Protein AF-Q1QXS1-F1 (afdb_monomer_lite)

Structure (mmCIF, N/CA/C/O backbone):
data_AF-Q1QXS1-F1
#
_entry.id   AF-Q1QXS1-F1
#
loop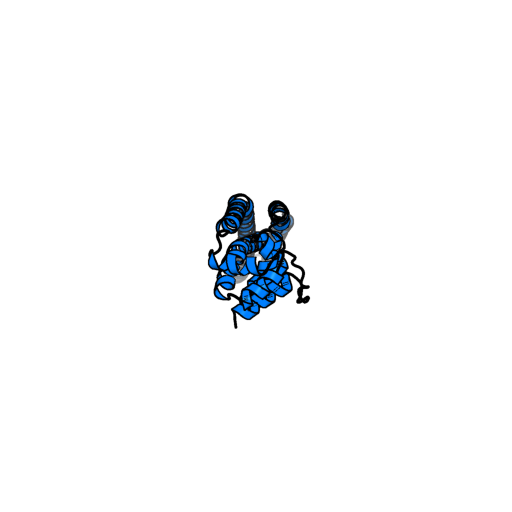_
_atom_site.group_PDB
_atom_site.id
_atom_site.type_symbol
_atom_site.label_atom_id
_atom_site.label_alt_id
_atom_site.label_comp_id
_atom_site.label_asym_id
_atom_site.label_entity_id
_atom_site.label_seq_id
_atom_site.pdbx_PDB_ins_code
_atom_site.Cartn_x
_atom_site.Cartn_y
_atom_site.Cartn_z
_atom_site.occupancy
_atom_site.B_iso_or_equiv
_atom_site.auth_seq_id
_atom_site.auth_comp_id
_atom_site.auth_asym_id
_atom_site.auth_atom_id
_atom_site.pdbx_PDB_model_num
ATOM 1 N N . MET A 1 1 ? -21.959 1.894 17.940 1.00 50.19 1 MET A N 1
ATOM 2 C CA . MET A 1 1 ? -22.577 1.165 19.076 1.00 50.19 1 MET A CA 1
ATOM 3 C C . MET A 1 1 ? -23.978 1.726 19.343 1.00 50.19 1 MET A C 1
ATOM 5 O O . MET A 1 1 ? -24.099 2.889 19.715 1.00 50.19 1 MET A O 1
ATOM 9 N N . LYS A 1 2 ? -25.051 0.971 19.060 1.00 46.50 2 LYS A N 1
ATOM 10 C CA . LYS A 1 2 ? -26.438 1.474 19.170 1.00 46.50 2 LYS A CA 1
ATOM 11 C C . LYS A 1 2 ? -26.722 1.892 20.620 1.00 46.50 2 LYS A C 1
ATOM 13 O O . LYS A 1 2 ? -26.475 1.105 21.529 1.00 46.50 2 LYS A O 1
ATOM 18 N N . ARG A 1 3 ? -27.268 3.099 20.840 1.00 59.78 3 ARG A N 1
ATOM 19 C CA . ARG A 1 3 ? -27.617 3.656 22.173 1.00 59.78 3 ARG A CA 1
ATOM 20 C C . ARG A 1 3 ? -28.364 2.668 23.088 1.00 59.78 3 ARG A C 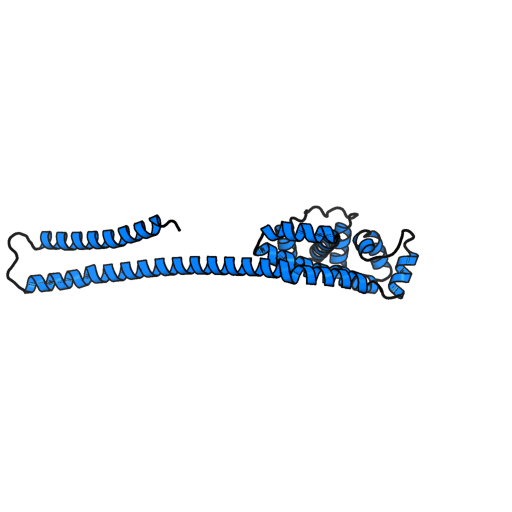1
ATOM 22 O O . ARG A 1 3 ? -28.226 2.750 24.304 1.00 59.78 3 ARG A O 1
ATOM 29 N N . GLY A 1 4 ? -29.101 1.715 22.513 1.00 67.69 4 GLY A N 1
ATOM 30 C CA . GLY A 1 4 ? -29.786 0.651 23.252 1.00 67.69 4 GLY A CA 1
ATOM 31 C C . GLY A 1 4 ? -28.859 -0.303 24.017 1.00 67.69 4 GLY A C 1
ATOM 32 O O . GLY A 1 4 ? -29.211 -0.720 25.112 1.00 67.69 4 GLY A O 1
ATOM 33 N N . HIS A 1 5 ? -27.656 -0.596 23.511 1.00 68.38 5 HIS A N 1
ATOM 34 C CA . HIS A 1 5 ? -26.767 -1.579 24.142 1.00 68.38 5 HIS A CA 1
ATOM 35 C C . HIS A 1 5 ? -26.149 -1.050 25.446 1.00 68.38 5 HIS A C 1
ATOM 37 O O . HIS A 1 5 ? -26.098 -1.767 26.438 1.00 68.38 5 HIS A O 1
ATOM 43 N N . LYS A 1 6 ? -25.783 0.242 25.488 1.00 67.50 6 LYS A N 1
ATOM 44 C CA . LYS A 1 6 ? -25.316 0.897 26.724 1.00 67.50 6 LYS A CA 1
ATOM 45 C C . LYS A 1 6 ? -26.402 0.898 27.803 1.00 67.50 6 LYS A C 1
ATOM 47 O O . LYS A 1 6 ? -26.120 0.540 28.939 1.00 67.50 6 LYS A O 1
ATOM 52 N N . ARG A 1 7 ? -27.650 1.235 27.447 1.00 73.69 7 ARG A N 1
ATOM 53 C CA . ARG A 1 7 ? -28.780 1.186 28.393 1.00 73.69 7 ARG A CA 1
ATOM 54 C C . ARG A 1 7 ? -29.017 -0.223 28.929 1.00 73.69 7 ARG A C 1
ATOM 56 O O . ARG A 1 7 ? -29.235 -0.374 30.121 1.00 73.69 7 ARG A O 1
ATOM 63 N N . TRP A 1 8 ? -28.925 -1.236 28.070 1.00 78.62 8 TRP A N 1
ATOM 64 C CA . TRP A 1 8 ? -29.138 -2.623 28.470 1.00 78.62 8 TRP A CA 1
ATOM 65 C C . TRP A 1 8 ? -28.081 -3.116 29.464 1.00 78.62 8 TRP A C 1
ATOM 67 O O . TRP A 1 8 ? -28.446 -3.664 30.498 1.00 78.62 8 TRP A O 1
ATOM 77 N N . VAL A 1 9 ? -26.796 -2.841 29.209 1.00 75.81 9 VAL A N 1
ATOM 78 C CA . VAL A 1 9 ? -25.708 -3.200 30.136 1.00 75.81 9 VAL A CA 1
ATOM 79 C C . VAL A 1 9 ? -25.879 -2.495 31.482 1.00 75.81 9 VAL A C 1
ATOM 81 O O . VAL A 1 9 ? -25.789 -3.150 32.513 1.00 75.81 9 VAL A O 1
ATOM 84 N N . TYR A 1 10 ? -26.203 -1.197 31.493 1.00 74.31 10 TYR A N 1
ATOM 85 C CA . TYR A 1 10 ? -26.469 -0.467 32.740 1.00 74.31 10 TYR A CA 1
ATOM 86 C C . TYR A 1 10 ? -27.681 -1.019 33.502 1.00 74.31 10 TYR A C 1
ATOM 88 O O . TYR A 1 10 ? -27.600 -1.200 34.715 1.00 74.31 10 TYR A O 1
ATOM 96 N N . SER A 1 11 ? -28.783 -1.330 32.814 1.00 76.81 11 SER A N 1
ATOM 97 C CA . SER A 1 11 ? -29.958 -1.948 33.440 1.00 76.81 11 SER A CA 1
ATOM 98 C C . SER A 1 11 ? -29.655 -3.333 34.007 1.00 76.81 11 SER A C 1
ATOM 100 O O . SER A 1 11 ? -30.155 -3.657 35.079 1.00 76.81 11 SER A O 1
ATOM 102 N N . LEU A 1 12 ? -28.818 -4.131 33.339 1.00 80.88 12 LEU A N 1
ATOM 103 C CA . LEU A 1 12 ? -28.376 -5.432 33.845 1.00 80.88 12 LEU A CA 1
ATOM 104 C C . LEU A 1 12 ? -27.479 -5.295 35.072 1.00 80.88 12 LEU A C 1
ATOM 106 O O . LEU A 1 12 ? -27.611 -6.071 36.011 1.00 80.88 12 LEU A O 1
ATOM 110 N N . LEU A 1 13 ? -26.584 -4.307 35.076 1.00 74.12 13 LEU A N 1
ATOM 111 C CA . LEU A 1 13 ? -25.633 -4.109 36.164 1.00 74.12 13 LEU A CA 1
ATOM 112 C C . LEU A 1 13 ? -26.347 -3.615 37.424 1.00 74.12 13 LEU A C 1
ATOM 114 O O . LEU A 1 13 ? -26.208 -4.236 38.474 1.00 74.12 13 LEU A O 1
ATOM 118 N N . VAL A 1 14 ? -27.176 -2.571 37.293 1.00 77.56 14 VAL A N 1
ATOM 119 C CA . VAL A 1 14 ? -27.982 -2.008 38.393 1.00 77.56 14 VAL A CA 1
ATOM 120 C C . VAL A 1 14 ? -29.060 -2.992 38.846 1.00 77.56 14 VAL A C 1
ATOM 122 O O . VAL A 1 14 ? -29.225 -3.226 40.041 1.00 77.56 14 VAL A O 1
ATOM 125 N N . GLY A 1 15 ? -29.775 -3.607 37.899 1.00 80.38 15 GLY A N 1
ATOM 126 C CA . GLY A 1 15 ? -30.801 -4.603 38.198 1.00 80.38 15 GLY A CA 1
ATOM 127 C C . GLY A 1 15 ? -30.211 -5.842 38.866 1.00 80.38 15 GLY A C 1
ATOM 128 O O . GLY A 1 15 ? -30.755 -6.321 39.857 1.00 80.38 15 GLY A O 1
ATOM 129 N N . GLY A 1 16 ? -29.059 -6.316 38.390 1.00 79.06 16 GLY A N 1
ATOM 130 C CA . GLY A 1 16 ? -28.330 -7.435 38.980 1.00 79.06 16 GLY A CA 1
ATOM 131 C C . GLY A 1 16 ? -27.882 -7.147 40.411 1.00 79.06 16 GLY A C 1
ATOM 132 O O . GLY A 1 16 ? -28.143 -7.959 41.295 1.00 79.06 16 GLY A O 1
ATOM 133 N N . THR A 1 17 ? -27.301 -5.970 40.675 1.00 75.62 17 THR A N 1
ATOM 134 C CA . THR A 1 17 ? -26.922 -5.592 42.050 1.00 75.62 17 THR A CA 1
ATOM 135 C C . THR A 1 17 ? -28.138 -5.464 42.959 1.00 75.62 17 THR A C 1
ATOM 137 O O . THR A 1 17 ? -28.118 -6.008 44.058 1.00 75.62 17 THR A O 1
ATOM 140 N N . MET A 1 18 ? -29.220 -4.819 42.507 1.00 78.50 18 MET A N 1
ATOM 141 C CA . MET A 1 18 ? -30.455 -4.734 43.297 1.00 78.50 18 MET A CA 1
ATOM 142 C C . MET A 1 18 ? -31.037 -6.113 43.610 1.00 78.50 18 MET A C 1
ATOM 144 O O . MET A 1 18 ? -31.459 -6.350 44.738 1.00 78.50 18 MET A O 1
ATOM 148 N N . THR A 1 19 ? -31.028 -7.030 42.640 1.00 81.69 19 THR A N 1
ATOM 149 C CA . THR A 1 19 ? -31.573 -8.382 42.817 1.00 81.69 19 THR A CA 1
ATOM 150 C C . THR A 1 19 ? -30.736 -9.185 43.810 1.00 81.69 19 THR A C 1
ATOM 152 O O . THR A 1 19 ? -31.292 -9.781 44.726 1.00 81.69 19 THR A O 1
ATOM 155 N N . VAL A 1 20 ? -29.405 -9.159 43.685 1.00 78.56 20 VAL A N 1
ATOM 156 C CA . VAL A 1 20 ? -28.500 -9.858 44.613 1.00 78.56 20 VAL A CA 1
ATOM 157 C C . VAL A 1 20 ? -28.631 -9.296 46.031 1.00 78.56 20 VAL A C 1
ATOM 159 O O . VAL A 1 20 ? -28.755 -10.070 46.977 1.00 78.56 20 VAL A O 1
ATOM 162 N N . SER A 1 21 ? -28.691 -7.970 46.185 1.00 73.25 21 SER A N 1
ATOM 163 C CA . SER A 1 21 ? -28.903 -7.332 47.489 1.00 73.25 21 SER A CA 1
ATOM 164 C C . SER A 1 21 ? -30.262 -7.692 48.094 1.00 73.25 21 SER A C 1
ATOM 166 O O . SER A 1 21 ? -30.335 -8.015 49.276 1.00 73.25 21 SER A O 1
ATOM 168 N N . ALA A 1 22 ? -31.336 -7.697 47.297 1.00 80.19 22 ALA A N 1
ATOM 169 C CA . ALA A 1 22 ? -32.669 -8.082 47.760 1.00 80.19 22 ALA A CA 1
ATOM 170 C C . ALA A 1 22 ? -32.731 -9.556 48.192 1.00 80.19 22 ALA A C 1
ATOM 172 O O . ALA A 1 22 ? -33.336 -9.864 49.216 1.00 80.19 22 ALA A O 1
ATOM 173 N N . VAL A 1 23 ? -32.071 -10.459 47.457 1.00 82.44 23 VAL A N 1
ATOM 174 C CA . VAL A 1 23 ? -31.978 -11.884 47.814 1.00 82.44 23 VAL A CA 1
ATOM 175 C C . VAL A 1 23 ? -31.162 -12.083 49.091 1.00 82.44 23 VAL A C 1
ATOM 177 O O . VAL A 1 23 ? -31.575 -12.861 49.943 1.00 82.44 23 VAL A O 1
ATOM 180 N N . ALA A 1 24 ? -30.052 -11.359 49.267 1.00 75.38 24 ALA A N 1
ATOM 181 C CA . ALA A 1 24 ? -29.249 -11.424 50.488 1.00 75.38 24 ALA A CA 1
ATOM 182 C C . ALA A 1 24 ? -30.039 -10.947 51.721 1.00 75.38 24 ALA A C 1
ATOM 184 O O . ALA A 1 24 ? -30.041 -11.620 52.750 1.00 75.38 24 ALA A O 1
ATOM 185 N N . ILE A 1 25 ? -30.770 -9.832 51.595 1.00 76.81 25 ILE A N 1
ATOM 186 C CA . ILE A 1 25 ? -31.665 -9.327 52.648 1.00 76.81 25 ILE A CA 1
ATOM 187 C C . ILE A 1 25 ? -32.785 -10.339 52.928 1.00 76.81 25 ILE A C 1
ATOM 189 O O . ILE A 1 25 ? -33.076 -10.631 54.085 1.00 76.81 25 ILE A O 1
ATOM 193 N N . GLY A 1 26 ? -33.390 -10.909 51.883 1.00 81.38 26 GLY A N 1
ATOM 194 C CA . GLY A 1 26 ? -34.459 -11.899 52.009 1.00 81.38 26 GLY A CA 1
ATOM 195 C C . GLY A 1 26 ? -34.011 -13.191 52.693 1.00 81.38 26 GLY A C 1
ATOM 196 O O . GLY A 1 26 ? -34.703 -13.673 53.584 1.00 81.38 26 GLY A O 1
ATOM 197 N N . LEU A 1 27 ? -32.842 -13.728 52.328 1.00 77.88 27 LEU A N 1
ATOM 198 C CA . LEU A 1 27 ? -32.253 -14.907 52.973 1.00 77.88 27 LEU A CA 1
ATOM 199 C C . LEU A 1 27 ? -31.932 -14.644 54.442 1.00 77.88 27 LEU A C 1
ATOM 201 O O . LEU A 1 27 ? -32.201 -15.498 55.281 1.00 77.88 27 LEU A O 1
ATOM 205 N N . TYR A 1 28 ? -31.420 -13.455 54.763 1.00 70.19 28 TYR A N 1
ATOM 206 C CA . TYR A 1 28 ? -31.171 -13.072 56.145 1.00 70.19 28 TYR A CA 1
ATOM 207 C C . TYR A 1 28 ? -32.467 -12.992 56.961 1.00 70.19 28 TYR A C 1
ATOM 209 O O . TYR A 1 28 ? -32.567 -13.602 58.021 1.00 70.19 28 TYR A O 1
ATOM 217 N N . LEU A 1 29 ? -33.488 -12.296 56.449 1.00 74.75 29 LEU A N 1
ATOM 218 C CA . LEU A 1 29 ? -34.796 -12.200 57.106 1.00 74.75 29 LEU A CA 1
ATOM 219 C C . LEU A 1 29 ? -35.478 -13.568 57.238 1.00 74.75 29 LEU A C 1
ATOM 221 O O . LEU A 1 29 ? -36.161 -13.812 58.222 1.00 74.75 29 LEU A O 1
ATOM 225 N N . TYR A 1 30 ? -35.281 -14.476 56.284 1.00 78.00 30 TYR A N 1
ATOM 226 C CA . TYR A 1 30 ? -35.799 -15.839 56.374 1.00 78.00 30 TYR A CA 1
ATOM 227 C C . TYR A 1 30 ? -35.066 -16.673 57.434 1.00 78.00 30 TYR A C 1
ATOM 229 O O . TYR A 1 30 ? -35.696 -17.424 58.173 1.00 78.00 30 TYR A O 1
ATOM 237 N N . GLN A 1 31 ? -33.740 -16.545 57.514 1.00 73.88 31 GLN A N 1
ATOM 238 C CA . GLN A 1 31 ? -32.916 -17.342 58.418 1.00 73.88 31 GLN A CA 1
ATOM 239 C C . GLN A 1 31 ? -32.939 -16.829 59.867 1.00 73.88 31 GLN A C 1
ATOM 241 O O . GLN A 1 31 ? -32.824 -17.635 60.786 1.00 73.88 31 GLN A O 1
ATOM 246 N N . PHE A 1 32 ? -33.113 -15.519 60.072 1.00 67.12 32 PHE A N 1
ATOM 247 C CA . PHE A 1 32 ? -33.036 -14.871 61.388 1.00 67.12 32 PHE A CA 1
ATOM 248 C C . PHE A 1 32 ? -34.307 -14.102 61.800 1.00 67.12 32 PHE A C 1
ATOM 250 O O . PHE A 1 32 ? -34.437 -13.740 62.961 1.00 67.12 32 PHE A O 1
ATOM 257 N N . GLY A 1 33 ? -35.256 -13.847 60.892 1.00 58.75 33 GLY A N 1
ATOM 258 C CA . GLY A 1 33 ? -36.437 -12.992 61.120 1.00 58.75 33 GLY A CA 1
ATOM 259 C C . GLY A 1 33 ? -37.745 -13.733 61.416 1.00 58.75 33 GLY A C 1
ATOM 260 O O . GLY A 1 33 ? -38.827 -13.231 61.105 1.00 58.75 33 GLY A O 1
ATOM 261 N N . GLY A 1 34 ? -37.672 -14.928 62.001 1.00 49.03 34 GLY A N 1
ATOM 262 C CA . GLY A 1 34 ? -38.838 -15.706 62.421 1.00 49.03 34 GLY A CA 1
ATOM 263 C C . GLY A 1 34 ? -39.535 -15.131 63.661 1.00 49.03 34 GLY A C 1
ATOM 264 O O . GLY A 1 34 ? -39.491 -15.760 64.709 1.00 49.03 34 GLY A O 1
ATOM 265 N N . GLY A 1 35 ? -40.207 -13.982 63.518 1.00 54.75 35 GLY A N 1
ATOM 266 C CA . GLY A 1 35 ? -41.131 -13.402 64.504 1.00 54.75 35 GLY A CA 1
ATOM 267 C C . GLY A 1 35 ? -40.509 -12.328 65.404 1.00 54.75 35 GLY A C 1
ATOM 268 O O . GLY A 1 35 ? -39.832 -12.655 66.363 1.00 54.75 35 GLY A O 1
ATOM 269 N N . GLU A 1 36 ? -40.830 -11.062 65.116 1.00 60.03 36 GLU A N 1
ATOM 270 C CA . GLU A 1 36 ? -40.415 -9.831 65.823 1.00 60.03 36 GLU A CA 1
ATOM 271 C C . GLU A 1 36 ? -38.974 -9.352 65.538 1.00 60.03 36 GLU A C 1
ATOM 273 O O . GLU A 1 36 ? -38.016 -10.116 65.516 1.00 60.03 36 GLU A O 1
ATOM 278 N N . LEU A 1 37 ? -38.831 -8.052 65.237 1.00 60.97 37 LEU A N 1
ATOM 279 C CA . LEU A 1 37 ? -37.530 -7.391 65.092 1.00 60.97 37 LEU A CA 1
ATOM 280 C C . LEU A 1 37 ? -36.838 -7.456 66.451 1.00 60.97 37 LEU A C 1
ATOM 282 O O . LEU A 1 37 ? -37.232 -6.733 67.367 1.00 60.97 37 LEU A O 1
ATOM 286 N N . ASP A 1 38 ? -35.853 -8.341 66.571 1.00 59.34 38 ASP A N 1
ATOM 287 C CA . ASP A 1 38 ? -35.169 -8.573 67.832 1.00 59.34 38 ASP A CA 1
ATOM 288 C C . ASP A 1 38 ? -34.561 -7.259 68.352 1.00 59.34 38 ASP A C 1
ATOM 290 O O . ASP A 1 38 ? -33.909 -6.505 67.616 1.00 59.34 38 ASP A O 1
ATOM 294 N N . SER A 1 39 ? -34.842 -6.950 69.618 1.00 68.06 39 SER A N 1
ATOM 295 C CA . SER A 1 39 ? -34.388 -5.717 70.278 1.00 68.06 39 SER A CA 1
ATOM 296 C C . SER A 1 39 ? -32.890 -5.735 70.592 1.00 68.06 39 SER A C 1
ATOM 298 O O . SER A 1 39 ? -32.322 -4.712 70.982 1.00 68.06 39 SER A O 1
ATOM 300 N N . ASP A 1 40 ? -32.253 -6.893 70.413 1.00 76.38 40 ASP A N 1
ATOM 301 C CA . ASP A 1 40 ? -30.847 -7.100 70.699 1.00 76.38 40 ASP A CA 1
ATOM 302 C C . ASP A 1 40 ? -29.950 -6.504 69.598 1.00 76.38 40 ASP A C 1
ATOM 304 O O . ASP A 1 40 ? -29.979 -6.889 68.424 1.00 76.38 40 ASP A O 1
ATOM 308 N N . SER A 1 41 ? -29.123 -5.530 69.980 1.00 75.56 41 SER A N 1
ATOM 309 C CA . SER A 1 41 ? -28.246 -4.801 69.056 1.00 75.56 41 SER A CA 1
ATOM 310 C C . SER A 1 41 ? -27.140 -5.681 68.463 1.00 75.56 41 SER A C 1
ATOM 312 O O . SER A 1 41 ? -26.617 -5.363 67.392 1.00 75.56 41 SER A O 1
ATOM 314 N N . SER A 1 42 ? -26.823 -6.809 69.109 1.00 77.94 42 SER A N 1
ATOM 315 C CA . SER A 1 42 ? -25.826 -7.776 68.636 1.00 77.94 42 SER A CA 1
ATOM 316 C C . SER A 1 42 ? -26.209 -8.403 67.291 1.00 77.94 42 SER A C 1
ATOM 318 O O . SER A 1 42 ? -25.363 -8.536 66.410 1.00 77.94 42 SER A O 1
ATOM 320 N N . VAL A 1 43 ? -27.491 -8.724 67.085 1.00 70.31 43 VAL A N 1
ATOM 321 C CA . VAL A 1 43 ? -27.983 -9.372 65.854 1.00 70.31 43 VAL A CA 1
ATOM 322 C C . VAL A 1 43 ? -27.860 -8.429 64.650 1.00 70.31 43 VAL A C 1
ATOM 324 O O . VAL A 1 43 ? -27.518 -8.837 63.539 1.00 70.31 43 VAL A O 1
ATOM 327 N N . TRP A 1 44 ? -28.050 -7.127 64.872 1.00 73.94 44 TRP A N 1
ATOM 328 C CA . TRP A 1 44 ? -27.856 -6.101 63.846 1.00 73.94 44 TRP A CA 1
ATOM 329 C C . TRP A 1 44 ? -26.382 -5.898 63.471 1.00 73.94 44 TRP A C 1
ATOM 331 O O . TRP A 1 44 ? -26.078 -5.600 62.312 1.00 73.94 44 TRP A O 1
ATOM 341 N N . ALA A 1 45 ? -25.459 -6.082 64.418 1.00 78.62 45 ALA A N 1
ATOM 342 C CA . ALA A 1 45 ? -24.023 -6.008 64.153 1.00 78.62 45 ALA A CA 1
ATOM 343 C C . ALA A 1 45 ? -23.538 -7.186 63.285 1.00 78.62 45 ALA A C 1
ATOM 345 O O . ALA A 1 45 ? -22.751 -6.986 62.350 1.00 78.62 45 ALA A O 1
ATOM 346 N N . ASP A 1 46 ? -24.064 -8.390 63.521 1.00 76.62 46 ASP A N 1
ATOM 347 C CA . ASP A 1 46 ? -23.754 -9.577 62.716 1.00 76.62 46 ASP A CA 1
ATOM 348 C C . ASP A 1 46 ? -24.311 -9.462 61.287 1.00 76.62 46 ASP A C 1
ATOM 350 O O . ASP A 1 46 ? -23.604 -9.772 60.322 1.00 76.62 46 ASP A O 1
ATOM 354 N N . LEU A 1 47 ? -25.516 -8.897 61.119 1.00 74.19 47 LEU A N 1
ATOM 355 C CA . LEU A 1 47 ? -26.059 -8.533 59.802 1.00 74.19 47 LEU A CA 1
ATOM 356 C C . LEU A 1 47 ? -25.145 -7.560 59.056 1.00 74.19 47 LEU A C 1
ATOM 358 O O . LEU A 1 47 ? -24.835 -7.767 57.881 1.00 74.19 47 LEU A O 1
ATOM 362 N N . GLY A 1 48 ? -24.726 -6.484 59.726 1.00 75.06 48 GLY A N 1
ATOM 363 C CA . GLY A 1 48 ? -23.843 -5.478 59.141 1.00 75.06 48 GLY A CA 1
ATOM 364 C C . GLY A 1 48 ? -22.519 -6.087 58.682 1.00 75.06 48 GLY A C 1
ATOM 365 O O . GLY A 1 48 ? -22.034 -5.771 57.594 1.00 75.06 48 GLY A O 1
ATOM 366 N N . THR A 1 49 ? -21.979 -7.024 59.461 1.00 79.88 49 THR A N 1
ATOM 367 C CA . THR A 1 49 ? -20.745 -7.751 59.138 1.00 79.88 49 THR A CA 1
ATOM 368 C C . THR A 1 49 ? -20.940 -8.692 57.947 1.00 79.88 49 THR A C 1
ATOM 370 O O . THR A 1 49 ? -20.116 -8.701 57.030 1.00 79.88 49 THR A O 1
ATOM 373 N N . TYR A 1 50 ? -22.057 -9.425 57.895 1.00 76.81 50 TYR A N 1
ATOM 374 C CA . TYR A 1 50 ? -22.392 -10.306 56.773 1.00 76.81 50 TYR A CA 1
ATOM 375 C C . TYR A 1 50 ? -22.616 -9.531 55.468 1.00 76.81 50 TYR A C 1
ATOM 377 O O . TYR A 1 50 ? -22.038 -9.883 54.436 1.00 76.81 50 TYR A O 1
ATOM 385 N N . LEU A 1 51 ? -23.407 -8.450 55.510 1.00 72.94 51 LEU A N 1
ATOM 386 C CA . LEU A 1 51 ? -23.646 -7.573 54.361 1.00 72.94 51 LEU A CA 1
ATOM 387 C C . LEU A 1 51 ? -22.345 -6.921 53.889 1.00 72.94 51 LEU A C 1
ATOM 389 O O . LEU A 1 51 ? -22.060 -6.930 52.696 1.00 72.94 51 LEU A O 1
ATOM 393 N N . SER A 1 52 ? -21.524 -6.413 54.808 1.00 77.75 52 SER A N 1
ATOM 394 C CA . SER A 1 52 ? -20.211 -5.847 54.481 1.00 77.75 52 SER A CA 1
ATOM 395 C C . SER A 1 52 ? -19.308 -6.874 53.786 1.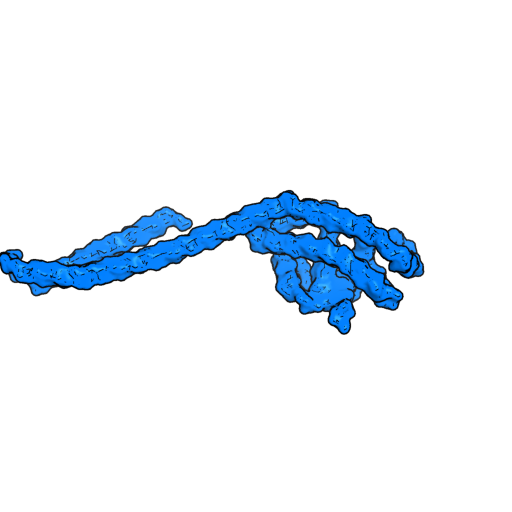00 77.75 52 SER A C 1
ATOM 397 O O . SER A 1 52 ? -18.728 -6.582 52.739 1.00 77.75 52 SER A O 1
ATOM 399 N N . GLY A 1 53 ? -19.256 -8.109 54.298 1.00 75.75 53 GLY A N 1
ATOM 400 C CA . GLY A 1 53 ? -18.434 -9.177 53.731 1.00 75.75 53 GLY A CA 1
ATOM 401 C C . GLY A 1 53 ? -18.904 -9.660 52.356 1.00 75.75 53 GLY A C 1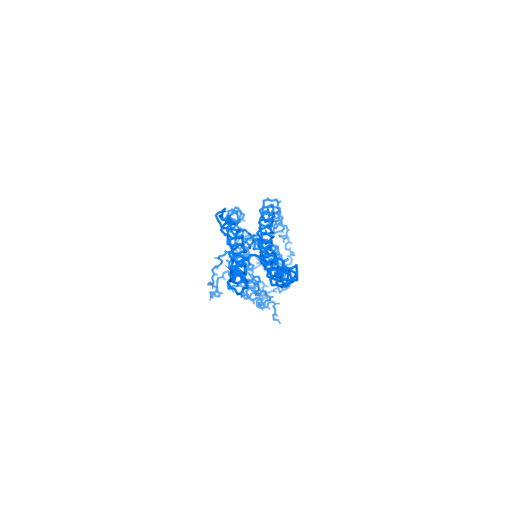
ATOM 402 O O . GLY A 1 53 ? -18.092 -9.824 51.449 1.00 75.75 53 GLY A O 1
ATOM 403 N N . THR A 1 54 ? -20.207 -9.869 52.163 1.00 75.62 54 THR A N 1
ATOM 404 C CA . THR A 1 54 ? -20.745 -10.443 50.914 1.00 75.62 54 THR A CA 1
ATOM 405 C C . THR A 1 54 ? -21.088 -9.387 49.869 1.00 75.62 54 THR A C 1
ATOM 407 O O . THR A 1 54 ? -20.641 -9.485 48.724 1.00 75.62 54 THR A O 1
ATOM 410 N N . VAL A 1 55 ? -21.833 -8.346 50.247 1.00 74.88 55 VAL A N 1
ATOM 411 C CA . VAL A 1 55 ? -22.221 -7.259 49.334 1.00 74.88 55 VAL A CA 1
ATOM 412 C C . VAL A 1 55 ? -21.008 -6.408 48.980 1.00 74.88 55 VAL A C 1
ATOM 414 O O . VAL A 1 55 ? -20.869 -6.023 47.822 1.00 74.88 55 VAL A O 1
ATOM 417 N N . GLY A 1 56 ? -20.090 -6.174 49.924 1.00 77.81 56 GLY A N 1
ATOM 418 C CA . GLY A 1 56 ? -18.846 -5.449 49.658 1.00 77.81 56 GLY A CA 1
ATOM 419 C C . GLY A 1 56 ? -17.977 -6.145 48.608 1.00 77.81 56 GLY A C 1
ATOM 420 O O . GLY A 1 56 ? -17.596 -5.527 47.613 1.00 77.81 56 GLY A O 1
ATOM 421 N N . VAL A 1 57 ? -17.727 -7.450 48.760 1.00 79.81 57 VAL A N 1
ATOM 422 C CA . VAL A 1 57 ? -16.932 -8.228 47.790 1.00 79.81 57 VAL A CA 1
ATOM 423 C C . VAL A 1 57 ? -17.639 -8.333 46.437 1.00 79.81 57 VAL A C 1
ATOM 4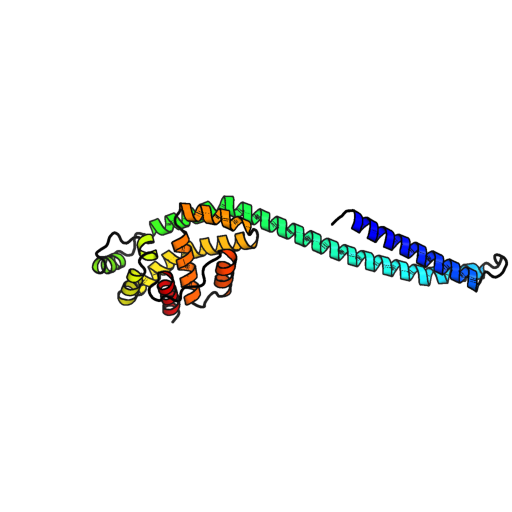25 O O . VAL A 1 57 ? -16.995 -8.182 45.393 1.00 79.81 57 VAL A O 1
ATOM 428 N N . ALA A 1 58 ? -18.960 -8.534 46.425 1.00 75.00 58 ALA A N 1
ATOM 429 C CA . ALA A 1 58 ? -19.736 -8.549 45.189 1.00 75.00 58 ALA A CA 1
ATOM 430 C C . ALA A 1 58 ? -19.661 -7.193 44.470 1.00 75.00 58 ALA A C 1
ATOM 432 O O . ALA A 1 58 ? -19.354 -7.152 43.279 1.00 75.00 58 ALA A O 1
ATOM 433 N N . ALA A 1 59 ? -19.859 -6.083 45.186 1.00 77.75 59 ALA A N 1
ATOM 434 C CA . ALA A 1 59 ? -19.767 -4.736 44.633 1.00 77.75 59 ALA A CA 1
ATOM 435 C C . ALA A 1 59 ? -18.376 -4.451 44.054 1.00 77.75 59 ALA A C 1
ATOM 437 O O . ALA A 1 59 ? -18.278 -3.969 42.926 1.00 77.75 59 ALA A O 1
ATOM 438 N N . VAL A 1 60 ? -17.298 -4.807 44.760 1.00 81.88 60 VAL A N 1
ATOM 439 C CA . VAL A 1 60 ? -15.921 -4.655 44.256 1.00 81.88 60 VAL A CA 1
ATOM 440 C C . VAL A 1 60 ? -15.708 -5.479 42.987 1.00 81.88 60 VAL A C 1
ATOM 442 O O . VAL A 1 60 ? -15.184 -4.963 42.000 1.00 81.88 60 VAL A O 1
ATOM 445 N N . THR A 1 61 ? -16.175 -6.727 42.966 1.00 79.06 61 THR A N 1
ATOM 446 C CA . THR A 1 61 ? -16.031 -7.621 41.808 1.00 79.06 61 THR A CA 1
ATOM 447 C C . THR A 1 61 ? -16.816 -7.104 40.599 1.00 79.06 61 THR A C 1
ATOM 449 O O . THR A 1 61 ? -16.292 -7.075 39.485 1.00 79.06 61 THR A O 1
ATOM 452 N N . PHE A 1 62 ? -18.044 -6.620 40.805 1.00 80.50 62 PHE A N 1
ATOM 453 C CA . PHE A 1 62 ? -18.839 -5.969 39.761 1.00 80.50 62 PHE A CA 1
ATOM 454 C C . PHE A 1 62 ? -18.172 -4.698 39.244 1.00 80.50 62 PHE A C 1
ATOM 456 O O . PHE A 1 62 ? -18.152 -4.466 38.037 1.00 80.50 62 PHE A O 1
ATOM 463 N N . THR A 1 63 ? -17.596 -3.896 40.139 1.00 81.62 63 THR A N 1
ATOM 464 C CA . THR A 1 63 ? -16.890 -2.665 39.770 1.00 81.62 63 THR A CA 1
ATOM 465 C C . THR A 1 63 ? -15.646 -2.984 38.940 1.00 81.62 63 THR A C 1
ATOM 467 O O . THR A 1 63 ? -15.415 -2.347 37.916 1.00 81.62 63 THR A O 1
ATOM 470 N N . LEU A 1 64 ? -14.892 -4.024 39.308 1.00 81.81 64 LEU A N 1
ATOM 471 C CA . LEU A 1 64 ? -13.745 -4.503 38.538 1.00 81.81 64 LEU A CA 1
ATOM 472 C C . LEU A 1 64 ? -14.170 -5.024 37.158 1.00 81.81 64 LEU A C 1
ATOM 474 O O . LEU A 1 64 ? -13.544 -4.695 36.153 1.00 81.81 64 LEU A O 1
ATOM 478 N N . PHE A 1 65 ? -15.263 -5.785 37.083 1.00 80.56 65 PHE A N 1
ATOM 479 C CA . PHE A 1 65 ? -15.787 -6.273 35.808 1.00 80.56 65 PHE A CA 1
ATOM 480 C C . PHE A 1 65 ? -16.251 -5.121 34.906 1.00 80.56 65 PHE A C 1
ATOM 482 O O . PHE A 1 65 ? -15.928 -5.086 33.718 1.00 80.56 65 PHE A O 1
ATOM 489 N N . ALA A 1 66 ? -16.949 -4.136 35.477 1.00 80.56 66 ALA A N 1
ATOM 490 C CA . ALA A 1 66 ? -17.350 -2.920 34.779 1.00 80.56 66 ALA A CA 1
ATOM 491 C C . ALA A 1 66 ? -16.134 -2.124 34.275 1.00 80.56 66 ALA A C 1
ATOM 493 O O . ALA A 1 66 ? -16.149 -1.635 33.143 1.00 80.56 66 ALA A O 1
ATOM 494 N N . LEU A 1 67 ? -15.064 -2.037 35.072 1.00 85.50 67 LEU A N 1
ATOM 495 C CA . LEU A 1 67 ? -13.808 -1.402 34.678 1.00 85.50 67 LEU A CA 1
ATOM 496 C C . LEU A 1 67 ? -13.163 -2.133 33.493 1.00 85.50 67 LEU A C 1
ATOM 498 O O . LEU A 1 67 ? -12.853 -1.494 32.492 1.00 85.50 67 LEU A O 1
ATOM 502 N N . ILE A 1 68 ? -13.032 -3.463 33.554 1.00 86.94 68 ILE A N 1
ATOM 503 C CA . ILE A 1 68 ? -12.473 -4.280 32.461 1.00 86.94 68 ILE A CA 1
ATOM 504 C C . ILE A 1 68 ? -13.280 -4.095 31.170 1.00 86.94 68 ILE A C 1
ATOM 506 O O . ILE A 1 68 ? -12.704 -3.926 30.094 1.00 86.94 68 ILE A O 1
ATOM 510 N N . LEU A 1 69 ? -14.613 -4.094 31.258 1.00 79.38 69 LEU A N 1
ATOM 511 C CA . LEU A 1 69 ? -15.474 -3.824 30.105 1.00 79.38 69 LEU A CA 1
ATOM 512 C C . LEU A 1 69 ? -15.262 -2.417 29.540 1.00 79.38 69 LEU A C 1
ATOM 514 O O . LEU A 1 69 ? -15.280 -2.236 28.323 1.00 79.38 69 LEU A O 1
ATOM 518 N N . THR A 1 70 ? -15.067 -1.430 30.413 1.00 83.25 70 THR A N 1
ATOM 519 C CA . THR A 1 70 ? -14.828 -0.042 30.009 1.00 83.25 70 THR A CA 1
ATOM 520 C C . THR A 1 70 ? -13.480 0.100 29.305 1.00 83.25 70 THR A C 1
ATOM 522 O O . THR A 1 70 ? -13.427 0.731 28.254 1.00 83.25 70 THR A O 1
ATOM 525 N N . LEU A 1 71 ? -12.426 -0.544 29.814 1.00 84.06 71 LEU A N 1
ATOM 526 C CA . LEU A 1 71 ? -11.102 -0.567 29.182 1.00 84.06 71 LEU A CA 1
ATOM 527 C C . LEU A 1 71 ? -11.166 -1.185 27.781 1.00 84.06 71 LEU A C 1
ATOM 529 O O . LEU A 1 71 ? -10.758 -0.550 26.816 1.00 84.06 71 LEU A O 1
ATOM 533 N N . LYS A 1 72 ? -11.823 -2.343 27.632 1.00 80.94 72 LYS A N 1
ATOM 534 C CA . LYS A 1 72 ? -12.028 -2.960 26.310 1.00 80.94 72 LYS A CA 1
ATOM 535 C C . LYS A 1 72 ? -12.783 -2.058 25.328 1.00 80.94 72 LYS A C 1
ATOM 537 O O . LYS A 1 72 ? -12.534 -2.105 24.128 1.00 80.94 72 LYS A O 1
ATOM 542 N N . GLN A 1 73 ? -13.737 -1.260 25.813 1.00 81.06 73 GLN A N 1
ATOM 543 C CA . GLN A 1 73 ? -14.435 -0.288 24.965 1.00 81.06 73 GLN A CA 1
ATOM 544 C C . GLN A 1 73 ? -13.541 0.888 24.573 1.00 81.06 73 GLN A C 1
ATOM 546 O O . GLN A 1 73 ? -13.681 1.386 23.460 1.00 81.06 73 GLN A O 1
ATOM 551 N N . GLN A 1 74 ? -12.662 1.343 25.467 1.00 81.31 74 GLN A N 1
ATOM 552 C CA . GLN A 1 74 ? -11.710 2.409 25.165 1.00 81.31 74 GLN A CA 1
ATOM 553 C C . GLN A 1 74 ? -10.708 1.965 24.103 1.00 81.31 74 GLN A C 1
ATOM 555 O O . GLN A 1 74 ? -10.527 2.702 23.140 1.00 81.31 74 GLN A O 1
ATOM 560 N N . ASP A 1 75 ? -10.169 0.748 24.203 1.00 88.25 75 ASP A N 1
ATOM 561 C CA . ASP A 1 75 ? -9.241 0.201 23.204 1.00 88.25 75 ASP A CA 1
ATOM 562 C C . ASP A 1 75 ? -9.867 0.186 21.803 1.00 88.25 75 ASP A C 1
ATOM 564 O O . ASP A 1 75 ? -9.278 0.688 20.850 1.00 88.25 75 ASP A O 1
ATOM 568 N N . ALA A 1 76 ? -11.116 -0.280 21.684 1.00 85.69 76 ALA A N 1
ATOM 569 C CA . ALA A 1 76 ? -11.831 -0.297 20.406 1.00 85.69 76 ALA A CA 1
ATOM 570 C C . ALA A 1 76 ? -12.118 1.112 19.846 1.00 85.69 76 ALA A C 1
ATOM 572 O O . ALA A 1 76 ? -12.218 1.296 18.634 1.00 85.69 76 ALA A O 1
ATOM 573 N N . ILE A 1 77 ? -12.296 2.114 20.715 1.00 89.62 77 ILE A N 1
ATOM 574 C CA . ILE A 1 77 ? -12.482 3.510 20.293 1.00 89.62 77 ILE A CA 1
ATOM 575 C C . ILE A 1 77 ? -11.155 4.103 19.817 1.00 89.62 77 ILE A C 1
ATOM 577 O O . ILE A 1 77 ? -11.146 4.791 18.800 1.00 89.62 77 ILE A O 1
ATOM 581 N N . ILE A 1 78 ? -10.061 3.828 20.527 1.00 90.75 78 ILE A N 1
ATOM 582 C CA . ILE A 1 78 ? -8.716 4.282 20.161 1.00 90.75 78 ILE A CA 1
ATOM 583 C C . ILE A 1 78 ? -8.318 3.680 18.814 1.00 90.75 78 ILE A C 1
ATOM 585 O O . ILE A 1 78 ? -7.907 4.414 17.925 1.00 90.75 78 ILE A O 1
ATOM 589 N N . GLU A 1 79 ? -8.537 2.379 18.620 1.00 91.44 79 GLU A N 1
ATOM 590 C CA . GLU A 1 79 ? -8.264 1.701 17.350 1.00 91.44 79 GLU A CA 1
ATOM 591 C C . GLU A 1 79 ? -9.061 2.318 16.189 1.00 91.44 79 GLU A C 1
ATOM 593 O O . GLU A 1 79 ? -8.506 2.591 15.125 1.00 91.44 79 GLU A O 1
ATOM 598 N N . ALA A 1 80 ? -10.347 2.622 16.400 1.00 88.88 80 ALA A N 1
ATOM 599 C CA . ALA A 1 80 ? -11.172 3.275 15.385 1.00 88.88 80 ALA A CA 1
ATOM 600 C C . ALA A 1 80 ? -10.699 4.706 15.059 1.00 88.88 80 ALA A C 1
ATOM 602 O O . ALA A 1 80 ? -10.723 5.106 13.895 1.00 88.88 80 ALA A O 1
ATOM 603 N N . GLN A 1 81 ? -10.264 5.471 16.065 1.00 89.75 81 GLN A N 1
ATOM 604 C CA . GLN A 1 81 ? -9.719 6.820 15.872 1.00 89.75 81 GLN A CA 1
ATOM 605 C C . GLN A 1 81 ? -8.367 6.799 15.155 1.00 89.75 81 GLN A C 1
ATOM 607 O O . GLN A 1 81 ? -8.123 7.631 14.279 1.00 89.75 81 GLN A O 1
ATOM 612 N N . ASP A 1 82 ? -7.502 5.846 15.497 1.00 93.50 82 ASP A N 1
ATOM 613 C CA . ASP A 1 82 ? -6.215 5.658 14.835 1.00 93.50 82 ASP A CA 1
ATOM 614 C C . ASP A 1 82 ? -6.401 5.287 13.364 1.00 93.50 82 ASP A C 1
ATOM 616 O O . ASP A 1 82 ? -5.699 5.826 12.505 1.00 93.50 82 ASP A O 1
ATOM 620 N N . GLU A 1 83 ? -7.368 4.422 13.056 1.00 90.88 83 GLU A N 1
ATOM 621 C CA . GLU A 1 83 ? -7.676 4.039 11.680 1.00 90.88 83 GLU A CA 1
ATOM 622 C C . GLU A 1 83 ? -8.237 5.216 10.871 1.00 90.88 83 GLU A C 1
ATOM 624 O O . GLU A 1 83 ? -7.784 5.478 9.756 1.00 90.88 83 GLU A O 1
ATOM 629 N N . GLU A 1 84 ? -9.149 6.003 11.447 1.00 91.75 84 GLU A N 1
ATOM 630 C CA . GLU A 1 84 ? -9.670 7.216 10.806 1.00 91.75 84 GLU A CA 1
ATOM 631 C C . GLU A 1 84 ? -8.563 8.259 10.569 1.00 91.75 84 GLU A C 1
ATOM 633 O O . GLU A 1 84 ? -8.478 8.852 9.492 1.00 91.75 84 GLU A O 1
ATOM 638 N N . SER A 1 85 ? -7.650 8.423 11.530 1.00 94.69 85 SER A N 1
ATOM 639 C CA . SER A 1 85 ? -6.479 9.299 11.415 1.00 94.69 85 SER A CA 1
ATOM 640 C C . SER A 1 85 ? -5.489 8.829 10.341 1.00 94.69 85 SER A C 1
ATOM 642 O O . SER A 1 85 ? -4.960 9.633 9.567 1.00 94.69 85 SER A O 1
ATOM 644 N N . ARG A 1 86 ? -5.221 7.519 10.250 1.00 94.25 86 ARG A N 1
ATOM 645 C CA . ARG A 1 86 ? -4.389 6.932 9.181 1.00 94.25 86 ARG A CA 1
ATOM 646 C C . ARG A 1 86 ? -5.027 7.136 7.815 1.00 94.25 86 ARG A C 1
ATOM 648 O O . ARG A 1 86 ? -4.346 7.596 6.901 1.00 94.25 86 ARG A O 1
ATOM 655 N N . ARG A 1 87 ? -6.328 6.875 7.696 1.00 95.81 87 ARG A N 1
ATOM 656 C CA . ARG A 1 87 ? -7.091 7.078 6.463 1.00 95.81 87 ARG A CA 1
ATOM 657 C C . ARG A 1 87 ? -7.078 8.544 6.032 1.00 95.81 87 ARG A C 1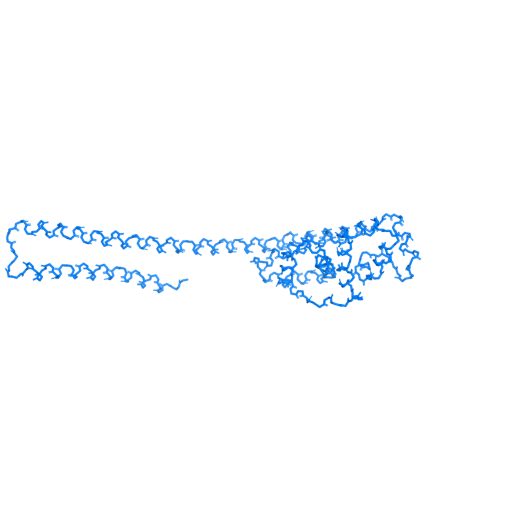
ATOM 659 O O . ARG A 1 87 ? -6.766 8.830 4.881 1.00 95.81 87 ARG A O 1
ATOM 666 N N . GLY A 1 88 ? -7.320 9.478 6.955 1.00 95.50 88 GLY A N 1
ATOM 667 C CA . GLY A 1 88 ? -7.249 10.919 6.690 1.00 95.50 88 GLY A CA 1
ATOM 668 C C . GLY A 1 88 ? -5.879 11.361 6.166 1.00 95.50 88 GLY A C 1
ATOM 669 O O . GLY A 1 88 ? -5.800 12.055 5.153 1.00 95.50 88 GLY A O 1
ATOM 670 N N . ARG A 1 89 ? -4.791 10.883 6.786 1.00 96.25 89 ARG A N 1
ATOM 671 C CA . ARG A 1 89 ? -3.423 11.130 6.298 1.00 96.25 89 ARG A CA 1
ATOM 672 C C . ARG A 1 89 ? -3.171 10.519 4.922 1.00 96.25 89 ARG A C 1
ATOM 674 O O . ARG A 1 89 ? -2.507 11.147 4.106 1.00 96.25 89 ARG A O 1
ATOM 681 N N . ALA A 1 90 ? -3.708 9.332 4.643 1.00 97.12 90 ALA A N 1
ATOM 682 C CA . ALA A 1 90 ? -3.560 8.699 3.335 1.00 97.12 90 ALA A CA 1
ATOM 683 C C . ALA A 1 90 ? -4.190 9.541 2.217 1.00 97.12 90 ALA A C 1
ATOM 685 O O . ALA A 1 90 ? -3.563 9.752 1.179 1.00 97.12 90 ALA A O 1
ATOM 686 N N . TYR A 1 91 ? -5.380 10.099 2.456 1.00 97.56 91 TYR A N 1
ATOM 687 C CA . TYR A 1 91 ? -6.012 11.048 1.537 1.00 97.56 91 TYR A CA 1
ATOM 688 C C . TYR A 1 91 ? -5.196 12.322 1.347 1.00 97.56 91 TYR A C 1
ATOM 690 O O . TYR A 1 91 ? -4.993 12.765 0.216 1.00 97.56 91 TYR A O 1
ATOM 698 N N . GLU A 1 92 ? -4.720 12.913 2.441 1.00 97.31 92 GLU A N 1
ATOM 699 C CA . GLU A 1 92 ? -3.912 14.128 2.382 1.00 97.31 92 GLU A CA 1
ATOM 700 C C . GLU A 1 92 ? -2.636 13.906 1.562 1.00 97.31 92 GLU A C 1
ATOM 702 O O . GLU A 1 92 ? -2.331 14.676 0.648 1.00 97.31 92 GLU A O 1
ATOM 707 N N . ASN A 1 93 ? -1.940 12.801 1.824 1.00 97.00 93 ASN A N 1
ATOM 708 C CA . ASN A 1 93 ? -0.755 12.386 1.087 1.00 97.00 93 ASN A CA 1
ATOM 709 C C . ASN A 1 93 ? -1.070 12.149 -0.396 1.00 97.00 93 ASN A C 1
ATOM 711 O O . ASN A 1 93 ? -0.338 12.623 -1.267 1.00 97.00 93 ASN A O 1
ATOM 715 N N . ALA A 1 94 ? -2.161 11.443 -0.701 1.00 96.69 94 ALA A N 1
ATOM 716 C CA . ALA A 1 94 ? -2.572 11.177 -2.074 1.00 96.69 94 ALA A CA 1
ATOM 717 C C . ALA A 1 94 ? -2.858 12.472 -2.844 1.00 96.69 94 ALA A C 1
ATOM 719 O O . ALA A 1 94 ? -2.417 12.612 -3.974 1.00 96.69 94 ALA A O 1
ATOM 720 N N . ILE A 1 95 ? -3.511 13.457 -2.230 1.00 95.94 95 ILE A N 1
ATOM 721 C CA . ILE A 1 95 ? -3.861 14.707 -2.915 1.00 95.94 95 ILE A CA 1
ATOM 722 C C . ILE A 1 95 ? -2.655 15.654 -3.018 1.00 95.94 95 ILE A C 1
ATOM 724 O O . ILE A 1 95 ? -2.433 16.277 -4.055 1.00 95.94 95 ILE A O 1
ATOM 728 N N . GLN A 1 96 ? -1.867 15.794 -1.949 1.00 96.12 96 GLN A N 1
ATOM 729 C CA . GLN A 1 96 ? -0.830 16.830 -1.868 1.00 96.12 96 GLN A CA 1
ATOM 730 C C . GLN A 1 96 ? 0.560 16.366 -2.315 1.00 96.12 96 GLN A C 1
ATOM 732 O O . GLN A 1 96 ? 1.369 17.188 -2.768 1.00 96.12 96 GLN A O 1
ATOM 737 N N . ILE A 1 97 ? 0.874 15.083 -2.124 1.00 96.00 97 ILE A N 1
ATOM 738 C CA . ILE A 1 97 ? 2.224 14.535 -2.295 1.00 96.00 97 ILE A CA 1
ATOM 739 C C . ILE A 1 97 ? 2.306 13.709 -3.575 1.00 96.00 97 ILE A C 1
ATOM 741 O O . ILE A 1 97 ? 3.253 13.894 -4.342 1.00 96.00 97 ILE A O 1
ATOM 745 N N . PHE A 1 98 ? 1.319 12.853 -3.850 1.00 95.69 98 PHE A N 1
ATOM 746 C CA . PHE A 1 98 ? 1.376 11.957 -5.007 1.00 95.69 98 PHE A CA 1
ATOM 747 C C . PHE A 1 98 ? 1.588 12.684 -6.343 1.00 95.69 98 PHE A C 1
ATOM 749 O O . PHE A 1 98 ? 2.512 12.292 -7.055 1.00 95.69 98 PHE A O 1
ATOM 756 N N . PRO A 1 99 ? 0.888 13.792 -6.674 1.00 93.50 99 PRO A N 1
ATOM 757 C CA . PRO A 1 99 ? 1.123 14.484 -7.944 1.00 93.50 99 PRO A CA 1
ATOM 758 C C . PRO A 1 99 ? 2.553 15.033 -8.065 1.00 93.50 99 PRO A C 1
ATOM 760 O O . PRO A 1 99 ? 3.127 15.090 -9.153 1.00 93.50 99 PRO A O 1
ATOM 763 N N . LYS A 1 100 ? 3.174 15.416 -6.942 1.00 94.31 100 LYS A N 1
ATOM 764 C CA . LYS A 1 100 ? 4.565 15.894 -6.906 1.00 94.31 100 LYS A CA 1
ATOM 765 C C . LYS A 1 100 ? 5.543 14.745 -7.123 1.00 94.31 100 LYS A C 1
ATOM 767 O O . LYS A 1 100 ? 6.484 14.896 -7.896 1.00 94.31 100 LYS A O 1
ATOM 772 N N . ILE A 1 101 ? 5.305 13.605 -6.474 1.00 92.75 101 ILE A N 1
ATOM 773 C CA . ILE A 1 101 ? 6.103 12.389 -6.666 1.00 92.75 101 ILE A CA 1
ATOM 774 C C . ILE A 1 101 ? 5.996 11.921 -8.117 1.00 92.75 101 ILE A C 1
ATOM 776 O O . ILE A 1 101 ? 7.023 11.721 -8.759 1.00 92.75 101 ILE A O 1
ATOM 780 N N . LEU A 1 102 ? 4.777 11.805 -8.648 1.00 91.50 102 LEU A N 1
ATOM 781 C CA . LEU A 1 102 ? 4.522 11.337 -10.007 1.00 91.50 102 LEU A CA 1
ATOM 782 C C . LEU A 1 102 ? 5.143 12.275 -11.047 1.00 91.50 102 LEU A C 1
ATOM 784 O O . LEU A 1 102 ? 5.874 11.825 -11.925 1.00 91.50 102 LEU A O 1
ATOM 788 N N . SER A 1 103 ? 4.942 13.589 -10.910 1.00 90.06 103 SER A N 1
ATOM 789 C CA . SER A 1 103 ? 5.541 14.563 -11.828 1.00 90.06 103 SER A CA 1
ATOM 790 C C . SER A 1 103 ? 7.067 14.636 -11.719 1.00 90.06 103 SER A C 1
ATOM 792 O O . SER A 1 103 ? 7.726 14.838 -12.738 1.00 90.06 103 SER A O 1
ATOM 794 N N . SER A 1 104 ? 7.651 14.459 -10.528 1.00 90.19 104 SER A N 1
ATOM 795 C CA . SER A 1 104 ? 9.108 14.349 -10.370 1.00 90.19 104 SER A CA 1
ATOM 796 C C . SER A 1 104 ? 9.631 13.080 -11.025 1.00 90.19 104 SER A C 1
ATOM 798 O O . SER A 1 104 ? 10.569 13.160 -11.803 1.00 90.19 104 SER A O 1
ATOM 800 N N . ALA A 1 105 ? 9.001 11.932 -10.771 1.00 86.94 105 ALA A N 1
ATOM 801 C CA . ALA A 1 105 ? 9.403 10.659 -11.352 1.00 86.94 105 ALA A CA 1
ATOM 802 C C . ALA A 1 105 ? 9.304 10.689 -12.883 1.00 86.94 105 ALA A C 1
ATOM 804 O O . ALA A 1 105 ? 10.232 10.269 -13.566 1.00 86.94 105 ALA A O 1
ATOM 805 N N . HIS A 1 106 ? 8.236 11.279 -13.426 1.00 84.25 106 HIS A N 1
ATOM 806 C CA . HIS A 1 106 ? 8.083 11.486 -14.862 1.00 84.25 106 HIS A CA 1
ATOM 807 C C . HIS A 1 106 ? 9.174 12.407 -15.431 1.00 84.25 106 HIS A C 1
ATOM 809 O O . HIS A 1 106 ? 9.793 12.082 -16.441 1.00 84.25 106 HIS A O 1
ATOM 815 N N . LYS A 1 107 ? 9.469 13.533 -14.765 1.00 85.12 107 LYS A N 1
ATOM 816 C CA . LYS A 1 107 ? 10.560 14.438 -15.169 1.00 85.12 107 LYS A CA 1
ATOM 817 C C . LYS A 1 107 ? 11.929 13.781 -15.069 1.00 85.12 107 LYS A C 1
ATOM 819 O O . LYS A 1 107 ? 12.772 14.047 -15.913 1.00 85.12 107 LYS A O 1
ATOM 824 N N . ASP A 1 108 ? 12.172 12.965 -14.054 1.00 81.56 108 ASP A N 1
ATOM 825 C CA . ASP A 1 108 ? 13.451 12.288 -13.856 1.00 81.56 108 ASP A CA 1
ATOM 826 C C . ASP A 1 108 ? 13.645 11.198 -14.904 1.00 81.56 108 ASP A C 1
ATOM 828 O O . ASP A 1 108 ? 14.716 11.148 -15.510 1.00 81.56 108 ASP A O 1
ATOM 832 N N . LEU A 1 109 ? 12.592 10.433 -15.208 1.00 77.12 109 LEU A N 1
ATOM 833 C CA . LEU A 1 109 ? 12.553 9.509 -16.340 1.00 77.12 109 LEU A CA 1
ATOM 834 C C . LEU A 1 109 ? 12.828 10.250 -17.660 1.00 77.12 109 LEU A C 1
ATOM 836 O O . LEU A 1 109 ? 13.554 9.744 -18.509 1.00 77.12 109 LEU A O 1
ATOM 840 N N . GLN A 1 110 ? 12.321 11.482 -17.803 1.00 75.81 110 GLN A N 1
ATOM 841 C CA . GLN A 1 110 ? 12.603 12.367 -18.938 1.00 75.81 110 GLN A CA 1
ATOM 842 C C . GLN A 1 110 ? 13.970 13.084 -18.891 1.00 75.81 110 GLN A C 1
ATOM 844 O O . GLN A 1 110 ? 14.431 13.593 -19.905 1.00 75.81 110 GLN A O 1
ATOM 849 N N . ARG A 1 111 ? 14.656 13.176 -17.753 1.00 72.88 111 ARG A N 1
ATOM 850 C CA . ARG A 1 111 ? 15.957 13.871 -17.648 1.00 72.88 111 ARG A CA 1
ATOM 851 C C . ARG A 1 111 ? 17.126 12.921 -17.766 1.00 72.88 111 ARG A C 1
ATOM 853 O O . ARG A 1 111 ? 18.106 13.241 -18.427 1.00 72.88 111 ARG A O 1
ATOM 860 N N . HIS A 1 112 ? 16.994 11.735 -17.185 1.00 64.88 112 HIS A N 1
ATOM 861 C CA . HIS A 1 112 ? 17.987 10.672 -17.296 1.00 64.88 112 HIS A CA 1
ATOM 862 C C . HIS A 1 112 ? 17.991 10.033 -18.705 1.00 64.88 112 HIS A C 1
ATOM 864 O O . HIS A 1 112 ? 18.744 9.104 -18.969 1.00 64.88 112 HIS A O 1
ATOM 870 N N . LEU A 1 113 ? 17.219 10.619 -19.636 1.00 52.44 113 LEU A N 1
ATOM 871 C CA . LEU A 1 113 ? 17.241 10.420 -21.089 1.00 52.44 113 LEU A CA 1
ATOM 872 C C . LEU A 1 113 ? 18.576 10.707 -21.765 1.00 52.44 113 LEU A C 1
ATOM 874 O O . LEU A 1 113 ? 18.794 10.234 -22.879 1.00 52.44 113 LEU A O 1
ATOM 878 N N . SER A 1 114 ? 19.472 11.469 -21.138 1.00 52.94 114 SER A N 1
ATOM 879 C CA . SER A 1 114 ? 20.866 11.501 -21.570 1.00 52.94 114 SER A CA 1
ATOM 880 C C . SER A 1 114 ? 21.562 10.264 -21.011 1.00 52.94 114 SER A C 1
ATOM 882 O O . SER A 1 114 ? 22.347 10.355 -20.066 1.00 52.94 114 SER A O 1
ATOM 884 N N . PHE A 1 115 ? 21.231 9.094 -21.562 1.00 59.22 115 PHE A N 1
ATOM 885 C CA . PHE A 1 115 ? 22.049 7.896 -21.400 1.00 59.22 115 PHE A CA 1
ATOM 886 C C . PHE A 1 115 ? 23.522 8.272 -21.604 1.00 59.22 115 PHE A C 1
ATOM 888 O O . PHE A 1 115 ? 23.835 9.188 -22.375 1.00 59.22 115 PHE A O 1
ATOM 895 N N . ASP A 1 116 ? 24.426 7.536 -20.958 1.00 61.66 116 ASP A N 1
ATOM 896 C CA . ASP A 1 116 ? 25.839 7.594 -21.320 1.00 61.66 116 ASP A CA 1
ATOM 897 C C . ASP A 1 116 ? 25.943 7.515 -22.860 1.00 61.66 116 ASP A C 1
ATOM 899 O O . ASP A 1 116 ? 25.370 6.594 -23.454 1.00 61.66 116 ASP A O 1
ATOM 903 N N . PRO A 1 117 ? 26.587 8.475 -23.547 1.00 62.62 117 PRO A N 1
ATOM 904 C CA . PRO A 1 117 ? 26.699 8.454 -25.002 1.00 62.62 117 PRO A CA 1
ATOM 905 C C . PRO A 1 117 ? 27.205 7.109 -25.548 1.00 62.62 117 PRO A C 1
ATOM 907 O O . PRO A 1 117 ? 26.831 6.722 -26.656 1.00 62.62 117 PRO A O 1
ATOM 910 N N . GLY A 1 118 ? 28.002 6.372 -24.759 1.00 64.88 118 GLY A N 1
ATOM 911 C CA . GLY A 1 118 ? 28.419 5.004 -25.075 1.00 64.88 118 GLY A CA 1
ATOM 912 C C . GLY A 1 118 ? 27.254 4.010 -25.137 1.00 64.88 118 GLY A C 1
ATOM 913 O O . GLY A 1 118 ? 27.126 3.281 -26.115 1.00 64.88 118 GLY A O 1
ATOM 914 N N . CYS A 1 119 ? 26.350 4.051 -24.155 1.00 66.19 119 CYS A N 1
ATOM 915 C CA . CYS A 1 119 ? 25.139 3.230 -24.103 1.00 66.19 119 CYS A CA 1
ATOM 916 C C . CYS A 1 119 ? 24.226 3.431 -25.317 1.00 66.19 119 CYS A C 1
ATOM 918 O O . CYS A 1 119 ? 23.759 2.465 -25.914 1.00 66.19 119 CYS A O 1
ATOM 920 N N . VAL A 1 120 ? 23.957 4.690 -25.686 1.00 63.03 120 VAL A N 1
ATOM 921 C CA . VAL A 1 120 ? 23.045 5.007 -26.804 1.00 63.03 120 VAL A CA 1
ATOM 922 C C . VAL A 1 120 ? 23.598 4.493 -28.117 1.00 63.03 120 VAL A C 1
ATOM 924 O O . VAL A 1 120 ? 22.840 3.985 -28.937 1.00 63.03 120 VAL A O 1
ATOM 927 N N . ARG A 1 121 ? 24.912 4.631 -28.325 1.00 65.31 121 ARG A N 1
ATOM 928 C CA . ARG A 1 121 ? 25.563 4.229 -29.571 1.00 65.31 121 ARG A CA 1
ATOM 929 C C . ARG A 1 121 ? 25.426 2.730 -29.814 1.00 65.31 121 ARG A C 1
ATOM 931 O O . ARG A 1 121 ? 25.143 2.333 -30.940 1.00 65.31 121 ARG A O 1
ATOM 938 N N . ASP A 1 122 ? 25.590 1.930 -28.766 1.00 64.69 122 ASP A N 1
ATOM 939 C CA . ASP A 1 122 ? 25.494 0.476 -28.865 1.00 64.69 122 ASP A CA 1
ATOM 940 C C . ASP A 1 122 ? 24.047 0.043 -29.144 1.00 64.69 122 ASP A C 1
ATOM 942 O O . ASP A 1 122 ? 23.825 -0.779 -30.025 1.00 64.69 122 ASP A O 1
ATOM 946 N N . ILE A 1 123 ? 23.049 0.663 -28.499 1.00 62.47 123 ILE A N 1
ATOM 947 C CA . ILE A 1 123 ? 21.622 0.377 -28.753 1.00 62.47 123 ILE A CA 1
ATOM 948 C C . ILE A 1 123 ? 21.194 0.837 -30.155 1.00 62.47 123 ILE A C 1
ATOM 950 O O . ILE A 1 123 ? 20.506 0.105 -30.860 1.00 62.47 123 ILE A O 1
ATOM 954 N N . ALA A 1 124 ? 21.599 2.037 -30.581 1.00 63.16 124 ALA A N 1
ATOM 955 C CA . ALA A 1 124 ? 21.229 2.603 -31.881 1.00 63.16 124 ALA A CA 1
ATOM 956 C C . ALA A 1 124 ? 21.838 1.826 -33.059 1.00 63.16 124 ALA A C 1
ATOM 958 O O . ALA A 1 124 ? 21.302 1.857 -34.162 1.00 63.16 124 ALA A O 1
ATOM 959 N N . ALA A 1 125 ? 22.945 1.115 -32.834 1.00 61.84 125 ALA A N 1
ATOM 960 C CA . ALA A 1 125 ? 23.517 0.202 -33.819 1.00 61.84 125 ALA A CA 1
ATOM 961 C C . ALA A 1 125 ? 22.709 -1.102 -33.971 1.00 61.84 125 ALA A C 1
ATOM 963 O O . ALA A 1 125 ? 22.876 -1.806 -34.965 1.00 61.84 125 ALA A O 1
ATOM 964 N N . LEU A 1 126 ? 21.860 -1.430 -32.993 1.00 60.94 126 LEU A N 1
ATOM 965 C CA . LEU A 1 126 ? 21.118 -2.689 -32.911 1.00 60.94 126 LEU A CA 1
ATOM 966 C C . LEU A 1 126 ? 19.642 -2.553 -33.302 1.00 60.94 126 LEU A C 1
ATOM 968 O O . LEU A 1 126 ? 18.990 -3.570 -33.529 1.00 60.94 126 LEU A O 1
ATOM 972 N N . ASP A 1 127 ? 19.113 -1.330 -33.365 1.00 59.09 127 ASP A N 1
ATOM 973 C CA . ASP A 1 127 ? 17.691 -1.076 -33.586 1.00 59.09 127 ASP A CA 1
ATOM 974 C C . ASP A 1 127 ? 17.455 -0.027 -34.683 1.00 59.09 127 ASP A C 1
ATOM 976 O O . ASP A 1 127 ? 18.005 1.074 -34.645 1.00 59.09 127 ASP A O 1
ATOM 980 N N . HIS A 1 128 ? 16.631 -0.382 -35.672 1.00 57.34 128 HIS A N 1
ATOM 981 C CA . HIS A 1 128 ? 16.257 0.479 -36.796 1.00 57.34 128 HIS A CA 1
ATOM 982 C C . HIS A 1 128 ? 14.873 1.132 -36.626 1.00 57.34 128 HIS A C 1
ATOM 984 O O . HIS A 1 128 ? 14.536 2.027 -37.403 1.00 57.34 128 HIS A O 1
ATOM 990 N N . ASP A 1 129 ? 14.095 0.750 -35.606 1.00 60.69 129 ASP A N 1
ATOM 991 C CA . ASP A 1 129 ? 12.710 1.195 -35.430 1.00 60.69 129 ASP A CA 1
ATOM 992 C C . ASP A 1 129 ? 12.578 2.267 -34.332 1.00 60.69 129 ASP A C 1
ATOM 994 O O . ASP A 1 129 ? 12.211 2.026 -33.179 1.00 60.69 129 ASP A O 1
ATOM 998 N N . GLY A 1 130 ? 12.834 3.515 -34.725 1.00 64.50 130 GLY A N 1
ATOM 999 C CA . GLY A 1 130 ? 12.443 4.708 -33.970 1.00 64.50 130 GLY A CA 1
ATOM 1000 C C . GLY A 1 130 ? 13.382 5.131 -32.827 1.00 64.50 130 GLY A C 1
ATOM 1001 O O . GLY A 1 130 ? 14.416 4.515 -32.574 1.00 64.50 130 GLY A O 1
ATOM 1002 N N . PRO A 1 131 ? 13.058 6.244 -32.143 1.00 65.19 131 PRO A N 1
ATOM 1003 C CA . PRO A 1 131 ? 13.911 6.805 -31.102 1.00 65.19 131 PRO A CA 1
ATOM 1004 C C . PRO A 1 131 ? 13.971 5.900 -29.863 1.00 65.19 131 PRO A C 1
ATOM 1006 O O . PRO A 1 131 ? 12.960 5.363 -29.406 1.00 65.19 131 PRO A O 1
ATOM 1009 N N . ILE A 1 132 ? 15.166 5.778 -29.280 1.00 65.62 132 ILE A N 1
ATOM 1010 C CA . ILE A 1 132 ? 15.387 5.091 -28.004 1.00 65.62 132 ILE A CA 1
ATOM 1011 C C . ILE A 1 132 ? 14.938 6.025 -26.878 1.00 65.62 132 ILE A C 1
ATOM 1013 O O . ILE A 1 132 ? 15.667 6.918 -26.450 1.00 65.62 132 ILE A O 1
ATOM 1017 N N . THR A 1 133 ? 13.708 5.833 -26.413 1.00 67.06 133 THR A N 1
ATOM 1018 C CA . THR A 1 133 ? 13.151 6.492 -25.223 1.00 67.06 133 THR A CA 1
ATOM 1019 C C . THR A 1 133 ? 12.952 5.471 -24.087 1.00 67.06 133 THR A C 1
ATOM 1021 O O . THR A 1 133 ? 12.761 4.294 -24.369 1.00 67.06 133 THR A O 1
ATOM 1024 N N . PRO A 1 134 ? 12.946 5.848 -22.800 1.00 62.44 134 PRO A N 1
ATOM 1025 C CA . PRO A 1 134 ? 12.638 4.973 -21.672 1.00 62.44 134 PRO A CA 1
ATOM 1026 C C . PRO A 1 134 ? 11.273 4.335 -21.812 1.00 62.44 134 PRO A C 1
ATOM 1028 O O . PRO A 1 134 ? 11.132 3.156 -21.545 1.00 62.44 134 PRO A O 1
ATOM 1031 N N . GLU A 1 135 ? 10.291 5.084 -22.311 1.00 67.44 135 GLU A N 1
ATOM 1032 C CA . GLU A 1 135 ? 8.973 4.542 -22.631 1.00 67.44 135 GLU A CA 1
ATOM 1033 C C . GLU A 1 135 ? 9.081 3.449 -23.704 1.00 67.44 135 GLU A C 1
ATOM 1035 O O . GLU A 1 135 ? 8.513 2.373 -23.553 1.00 67.44 135 GLU A O 1
ATOM 1040 N N . SER A 1 136 ? 9.882 3.669 -24.753 1.00 70.69 136 SER A N 1
ATOM 1041 C CA . SER A 1 136 ? 10.150 2.645 -25.767 1.00 70.69 136 SER A CA 1
ATOM 1042 C C . SER A 1 136 ? 10.945 1.459 -25.210 1.00 70.69 136 SER A C 1
ATOM 1044 O O . SER A 1 136 ? 10.751 0.340 -25.648 1.00 70.69 136 SER A O 1
ATOM 1046 N N . ILE A 1 137 ? 11.826 1.675 -24.236 1.00 69.38 137 ILE A N 1
ATOM 1047 C CA . ILE A 1 137 ? 12.626 0.632 -23.594 1.00 69.38 137 ILE A CA 1
ATOM 1048 C C . ILE A 1 137 ? 11.724 -0.223 -22.693 1.00 69.38 137 ILE A C 1
ATOM 1050 O O . ILE A 1 137 ? 11.760 -1.447 -22.780 1.00 69.38 137 ILE A O 1
ATOM 1054 N N . LEU A 1 138 ? 10.854 0.417 -21.906 1.00 70.00 138 LEU A N 1
ATOM 1055 C CA . LEU A 1 138 ? 9.839 -0.225 -21.071 1.00 70.00 138 LEU A CA 1
ATOM 1056 C C . LEU A 1 138 ? 8.837 -1.025 -21.913 1.00 70.00 138 LEU A C 1
ATOM 1058 O O . LEU A 1 138 ? 8.428 -2.096 -21.484 1.00 70.00 138 LEU A O 1
ATOM 1062 N N . ARG A 1 139 ? 8.495 -0.554 -23.121 1.00 69.12 139 ARG A N 1
ATOM 1063 C CA . ARG A 1 139 ? 7.541 -1.211 -24.036 1.00 69.12 139 ARG A CA 1
ATOM 1064 C C . ARG A 1 139 ? 8.149 -2.183 -25.044 1.00 69.12 139 ARG A C 1
ATOM 1066 O O . ARG A 1 139 ? 7.432 -3.033 -25.568 1.00 69.12 139 ARG A O 1
ATOM 1073 N N . HIS A 1 140 ? 9.442 -2.074 -25.340 1.00 71.50 140 HIS A N 1
ATOM 1074 C CA . HIS A 1 140 ? 10.154 -2.934 -26.290 1.00 71.50 140 HIS A CA 1
ATOM 1075 C C . HIS A 1 140 ? 11.240 -3.732 -25.565 1.00 71.50 140 HIS A C 1
ATOM 1077 O O . HIS A 1 140 ? 12.437 -3.484 -25.715 1.00 71.50 140 HIS A O 1
ATOM 1083 N N . PRO A 1 141 ? 10.829 -4.745 -24.797 1.00 60.62 141 PRO A N 1
ATOM 1084 C CA . PRO A 1 141 ? 11.679 -5.501 -23.886 1.00 60.62 141 PRO A CA 1
ATOM 1085 C C . PRO A 1 141 ? 12.764 -6.315 -24.617 1.00 60.62 141 PRO A C 1
ATOM 1087 O O . PRO A 1 141 ? 13.801 -6.649 -24.049 1.00 60.62 141 PRO A O 1
ATOM 1090 N N . ASN A 1 142 ? 12.599 -6.567 -25.920 1.00 66.44 142 ASN A N 1
ATOM 1091 C CA . ASN A 1 142 ? 13.646 -7.153 -26.760 1.00 66.44 142 ASN A CA 1
ATOM 1092 C C . ASN A 1 142 ? 14.912 -6.280 -26.817 1.00 66.44 142 ASN A C 1
ATOM 1094 O O . ASN A 1 142 ? 16.008 -6.829 -26.931 1.00 66.44 142 ASN A O 1
ATOM 1098 N N . ARG A 1 143 ? 14.787 -4.952 -26.645 1.00 68.25 143 ARG A N 1
ATOM 1099 C CA . ARG A 1 143 ? 15.927 -4.025 -26.520 1.00 68.25 143 ARG A CA 1
ATOM 1100 C C . ARG A 1 143 ? 16.777 -4.355 -25.293 1.00 68.25 143 ARG A C 1
ATOM 1102 O O . ARG A 1 143 ? 18.001 -4.312 -25.372 1.00 68.25 143 ARG A O 1
ATOM 1109 N N . PHE A 1 144 ? 16.147 -4.765 -24.188 1.00 66.25 144 PHE A N 1
ATOM 1110 C CA . PHE A 1 144 ? 16.842 -5.151 -22.958 1.00 66.25 144 PHE A CA 1
ATOM 1111 C C . PHE A 1 144 ? 17.647 -6.440 -23.092 1.00 66.25 144 PHE A C 1
ATOM 1113 O O . PHE A 1 144 ? 18.737 -6.527 -22.529 1.00 66.25 144 PHE A O 1
ATOM 1120 N N . ARG A 1 145 ? 17.140 -7.433 -23.837 1.00 66.88 145 ARG A N 1
ATOM 1121 C CA . ARG A 1 145 ? 17.873 -8.689 -24.056 1.00 66.88 145 ARG A CA 1
ATOM 1122 C C . ARG A 1 145 ? 19.227 -8.413 -24.703 1.00 66.88 145 ARG A C 1
ATOM 1124 O O . ARG A 1 145 ? 20.247 -8.869 -24.203 1.00 66.88 145 ARG A O 1
ATOM 1131 N N . VAL A 1 146 ? 19.224 -7.623 -25.774 1.00 66.69 146 VAL A N 1
ATOM 1132 C CA . VAL A 1 146 ? 20.447 -7.309 -26.519 1.00 66.69 146 VAL A CA 1
ATOM 1133 C C . VAL A 1 146 ? 21.361 -6.379 -25.713 1.00 66.69 146 VAL A C 1
ATOM 1135 O O . VAL A 1 146 ? 22.571 -6.579 -25.679 1.00 66.69 146 VAL A O 1
ATOM 1138 N N . LEU A 1 147 ? 20.793 -5.424 -24.969 1.00 65.88 147 LEU A N 1
ATOM 1139 C CA . LEU A 1 147 ? 21.545 -4.574 -24.039 1.00 65.88 147 LEU A CA 1
ATOM 1140 C C . LEU A 1 147 ? 22.284 -5.361 -22.956 1.00 65.88 147 LEU A C 1
ATOM 1142 O O . LEU A 1 147 ? 23.427 -5.041 -22.641 1.00 65.88 147 LEU A O 1
ATOM 1146 N N . GLY A 1 148 ? 21.644 -6.386 -22.393 1.00 66.50 148 GLY A N 1
ATOM 1147 C CA . GLY A 1 148 ? 22.263 -7.239 -21.383 1.00 66.50 148 GLY A CA 1
ATOM 1148 C C . GLY A 1 148 ? 23.409 -8.089 -21.920 1.00 66.50 148 GLY A C 1
ATOM 1149 O O . GLY A 1 148 ? 24.337 -8.385 -21.176 1.00 66.50 148 GLY A O 1
ATOM 1150 N N . GLU A 1 149 ? 23.365 -8.444 -23.203 1.00 70.62 149 GLU A N 1
ATOM 1151 C CA . GLU A 1 149 ? 24.421 -9.205 -23.874 1.00 70.62 149 GLU A CA 1
ATOM 1152 C C . GLU A 1 149 ? 25.606 -8.315 -24.279 1.00 70.62 149 GLU A C 1
ATOM 1154 O O . GLU A 1 149 ? 26.755 -8.741 -24.184 1.00 70.62 149 GLU A O 1
ATOM 1159 N N . VAL A 1 150 ? 25.342 -7.073 -24.698 1.00 68.75 150 VAL A N 1
ATOM 1160 C CA . VAL A 1 150 ? 26.365 -6.168 -25.250 1.00 68.75 150 VAL A CA 1
ATOM 1161 C C . VAL A 1 150 ? 27.006 -5.276 -24.185 1.00 68.75 150 VAL A C 1
ATOM 1163 O O . VAL A 1 150 ? 28.212 -5.039 -24.231 1.00 68.75 150 VAL A O 1
ATOM 1166 N N . SER A 1 151 ? 26.236 -4.783 -23.209 1.00 73.62 151 SER A N 1
ATOM 1167 C CA . SER A 1 151 ? 26.740 -3.849 -22.195 1.00 73.62 151 SER A CA 1
ATOM 1168 C C . SER A 1 151 ? 26.016 -3.999 -20.843 1.00 73.62 151 SER A C 1
ATOM 1170 O O . SER A 1 151 ? 25.097 -3.239 -20.522 1.00 73.62 151 SER A O 1
ATOM 1172 N N . PRO A 1 152 ? 26.449 -4.943 -19.984 1.00 73.19 152 PRO A N 1
ATOM 1173 C CA . PRO A 1 152 ? 25.806 -5.222 -18.693 1.00 73.19 152 PRO A CA 1
ATOM 1174 C C . PRO A 1 152 ? 25.797 -4.027 -17.725 1.00 73.19 152 PRO A C 1
ATOM 1176 O O . PRO A 1 152 ? 24.838 -3.817 -16.983 1.00 73.19 152 PRO A O 1
ATOM 1179 N N . ASN A 1 153 ? 26.851 -3.206 -17.743 1.00 75.75 153 ASN A N 1
ATOM 1180 C CA . ASN A 1 153 ? 26.928 -1.997 -16.915 1.00 75.75 153 ASN A CA 1
ATOM 1181 C C . ASN A 1 153 ? 25.913 -0.943 -17.367 1.00 75.75 153 ASN A C 1
ATOM 1183 O O . ASN A 1 153 ? 25.287 -0.281 -16.536 1.00 75.75 153 ASN A O 1
ATOM 1187 N N . CYS A 1 154 ? 25.719 -0.830 -18.682 1.00 74.38 154 CYS A N 1
ATOM 1188 C CA . CYS A 1 154 ? 24.695 0.023 -19.254 1.00 74.38 154 CYS A CA 1
ATOM 1189 C C . CYS A 1 154 ? 23.303 -0.454 -18.840 1.00 74.38 154 CYS A C 1
ATOM 1191 O O . CYS A 1 154 ? 22.529 0.323 -18.285 1.00 74.38 154 CYS A O 1
ATOM 1193 N N . LEU A 1 155 ? 23.030 -1.752 -19.011 1.00 75.38 155 LEU A N 1
ATOM 1194 C CA . LEU A 1 155 ? 21.787 -2.388 -18.585 1.00 75.38 155 LEU A CA 1
ATOM 1195 C C . LEU A 1 155 ? 21.462 -2.054 -17.124 1.00 75.38 155 LEU A C 1
ATOM 1197 O O . LEU A 1 155 ? 20.371 -1.576 -16.834 1.00 75.38 155 LEU A O 1
ATOM 1201 N N . ARG A 1 156 ? 22.417 -2.246 -16.207 1.00 76.19 156 ARG A N 1
ATOM 1202 C CA . ARG A 1 156 ? 22.220 -1.981 -14.775 1.00 76.19 156 ARG A CA 1
ATOM 1203 C C . ARG A 1 156 ? 21.886 -0.514 -14.492 1.00 76.19 156 ARG A C 1
ATOM 1205 O O . ARG A 1 156 ? 21.014 -0.240 -13.673 1.00 76.19 156 ARG A O 1
ATOM 1212 N N . SER A 1 157 ? 22.542 0.424 -15.174 1.00 76.25 157 SER A N 1
ATOM 1213 C CA . SER A 1 157 ? 22.243 1.857 -15.045 1.00 76.25 157 SER A CA 1
ATOM 1214 C C . SER A 1 157 ? 20.819 2.181 -15.512 1.00 76.25 157 SER A C 1
ATOM 1216 O O . SER A 1 157 ? 20.058 2.828 -14.792 1.00 76.25 157 SER A O 1
ATOM 1218 N N . ILE A 1 158 ? 20.427 1.645 -16.673 1.00 74.50 158 ILE A N 1
ATOM 1219 C CA . ILE A 1 158 ? 19.093 1.831 -17.258 1.00 74.50 158 ILE A CA 1
ATOM 1220 C C . ILE A 1 158 ? 18.018 1.225 -16.360 1.00 74.50 158 ILE A C 1
ATOM 1222 O O . ILE A 1 158 ? 17.011 1.878 -16.095 1.00 74.50 158 ILE A O 1
ATOM 1226 N N . VAL A 1 159 ? 18.232 0.008 -15.860 1.00 77.44 159 VAL A N 1
ATOM 1227 C CA . VAL A 1 159 ? 17.318 -0.670 -14.933 1.00 77.44 159 VAL A CA 1
ATOM 1228 C C . VAL A 1 159 ? 17.178 0.138 -13.646 1.00 77.44 159 VAL A C 1
ATOM 1230 O O . VAL A 1 159 ? 16.060 0.444 -13.253 1.00 77.44 159 VAL A O 1
ATOM 1233 N N . ASN A 1 160 ? 18.276 0.581 -13.029 1.00 77.06 160 ASN A N 1
ATOM 1234 C CA . ASN A 1 160 ? 18.214 1.371 -11.795 1.00 77.06 160 ASN A CA 1
ATOM 1235 C C . ASN A 1 160 ? 17.424 2.675 -11.965 1.00 77.06 160 ASN A C 1
ATOM 1237 O O . ASN A 1 160 ? 16.672 3.061 -11.072 1.00 77.06 160 ASN A O 1
ATOM 1241 N N . GLN A 1 161 ? 17.559 3.344 -13.110 1.00 74.75 161 GLN A N 1
ATOM 1242 C CA . GLN A 1 161 ? 16.828 4.579 -13.399 1.00 74.75 161 GLN A CA 1
ATOM 1243 C C . GLN A 1 161 ? 15.360 4.315 -13.762 1.00 74.75 161 GLN A C 1
ATOM 1245 O O . GLN A 1 161 ? 14.472 5.032 -13.300 1.00 74.75 161 GLN A O 1
ATOM 1250 N N . SER A 1 162 ? 15.101 3.265 -14.546 1.00 73.94 162 SER A N 1
ATOM 1251 C CA . SER A 1 162 ? 13.766 2.921 -15.053 1.00 73.94 162 SER A CA 1
ATOM 1252 C C . SER A 1 162 ? 12.901 2.204 -14.019 1.00 73.94 162 SER A C 1
ATOM 1254 O O . SER A 1 162 ? 11.685 2.281 -14.102 1.00 73.94 162 SER A O 1
ATOM 1256 N N . ILE A 1 163 ? 13.504 1.529 -13.038 1.00 80.38 163 ILE A N 1
ATOM 1257 C CA . ILE A 1 163 ? 12.804 0.816 -11.962 1.00 80.38 163 ILE A CA 1
ATOM 1258 C C . ILE A 1 163 ? 12.829 1.622 -10.665 1.00 80.38 163 ILE A C 1
ATOM 1260 O O . ILE A 1 163 ? 11.813 1.699 -9.984 1.00 80.38 163 ILE A O 1
ATOM 1264 N N . GLY A 1 164 ? 13.937 2.288 -10.325 1.00 80.88 164 GLY A N 1
ATOM 1265 C CA . GLY A 1 164 ? 14.098 2.932 -9.018 1.00 80.88 164 GLY A CA 1
ATOM 1266 C C . GLY A 1 164 ? 13.073 4.033 -8.728 1.00 80.88 164 GLY A C 1
ATOM 1267 O O . GLY A 1 164 ? 12.518 4.090 -7.629 1.00 80.88 164 GLY A O 1
ATOM 1268 N N . HIS A 1 165 ? 12.781 4.897 -9.704 1.00 82.62 165 HIS A N 1
ATOM 1269 C CA . HIS A 1 165 ? 11.780 5.953 -9.523 1.00 82.62 165 HIS A CA 1
ATOM 1270 C C . HIS A 1 165 ? 10.347 5.397 -9.532 1.00 82.62 165 HIS A C 1
ATOM 1272 O O . HIS A 1 165 ? 9.620 5.663 -8.569 1.00 82.62 165 HIS A O 1
ATOM 1278 N N . PRO A 1 166 ? 9.927 4.584 -10.523 1.00 87.44 166 PRO A N 1
ATOM 1279 C CA . PRO A 1 166 ? 8.614 3.942 -10.493 1.00 87.44 166 PRO A CA 1
ATOM 1280 C C . PRO A 1 166 ? 8.378 3.033 -9.282 1.00 87.44 166 PRO A C 1
ATOM 1282 O O . PRO A 1 166 ? 7.251 2.976 -8.793 1.00 87.44 166 PRO A O 1
ATOM 1285 N N . TYR A 1 167 ? 9.418 2.406 -8.729 1.00 89.50 167 TYR A N 1
ATOM 1286 C CA . TYR A 1 167 ? 9.333 1.638 -7.487 1.00 89.50 167 TYR A CA 1
ATOM 1287 C C . TYR A 1 167 ? 8.845 2.496 -6.319 1.00 89.50 167 TYR A C 1
ATOM 1289 O O . TYR A 1 167 ? 7.886 2.130 -5.644 1.00 89.50 167 TYR A O 1
ATOM 1297 N N . ARG A 1 168 ? 9.414 3.694 -6.132 1.00 90.75 168 ARG A N 1
ATOM 1298 C CA . ARG A 1 168 ? 8.974 4.624 -5.075 1.00 90.75 168 ARG A CA 1
ATOM 1299 C C . ARG A 1 168 ? 7.528 5.074 -5.260 1.00 90.75 168 ARG A C 1
ATOM 1301 O O . ARG A 1 168 ? 6.795 5.177 -4.280 1.00 90.75 168 ARG A O 1
ATOM 1308 N N . VAL A 1 169 ? 7.117 5.333 -6.505 1.00 92.88 169 VAL A N 1
ATOM 1309 C CA . VAL A 1 169 ? 5.724 5.687 -6.828 1.00 92.88 169 VAL A CA 1
ATOM 1310 C C . VAL A 1 169 ? 4.788 4.534 -6.458 1.00 92.88 169 VAL A C 1
ATOM 1312 O O . VAL A 1 169 ? 3.809 4.735 -5.742 1.00 92.88 169 VAL A O 1
ATOM 1315 N N . THR A 1 170 ? 5.141 3.319 -6.874 1.00 93.50 170 THR A N 1
ATOM 1316 C CA . THR A 1 170 ? 4.369 2.096 -6.624 1.00 93.50 170 THR A CA 1
ATOM 1317 C C . THR A 1 170 ? 4.256 1.808 -5.127 1.00 93.50 170 THR A C 1
ATOM 1319 O O . THR A 1 170 ? 3.162 1.573 -4.617 1.00 93.50 170 THR A O 1
ATOM 1322 N N . GLN A 1 171 ? 5.367 1.897 -4.393 1.00 94.06 171 GLN A N 1
ATOM 1323 C CA . GLN A 1 171 ? 5.401 1.691 -2.947 1.00 94.06 171 GLN A CA 1
ATOM 1324 C C . GLN A 1 171 ? 4.527 2.714 -2.214 1.00 94.06 171 GLN A C 1
ATOM 1326 O O . GLN A 1 171 ? 3.738 2.342 -1.344 1.00 94.06 171 GLN A O 1
ATOM 1331 N N . PHE A 1 172 ? 4.620 3.992 -2.593 1.00 95.69 172 PHE A N 1
ATOM 1332 C CA . PHE A 1 172 ? 3.789 5.045 -2.019 1.00 95.69 172 PHE A CA 1
ATOM 1333 C C . PHE A 1 172 ? 2.299 4.748 -2.219 1.00 95.69 172 PHE A C 1
ATOM 1335 O O . PHE A 1 172 ? 1.531 4.809 -1.257 1.00 95.69 172 PHE A O 1
ATOM 1342 N N . MET A 1 173 ? 1.895 4.392 -3.444 1.00 95.88 173 MET A N 1
ATOM 1343 C CA . MET A 1 173 ? 0.505 4.063 -3.771 1.00 95.88 173 MET A CA 1
ATOM 1344 C C . MET A 1 173 ? -0.009 2.902 -2.932 1.00 95.88 173 MET A C 1
ATOM 1346 O O . MET A 1 173 ? -1.047 3.018 -2.289 1.00 95.88 173 MET A O 1
ATOM 1350 N N . VAL A 1 174 ? 0.736 1.798 -2.896 1.00 95.62 174 VAL A N 1
ATOM 1351 C CA . VAL A 1 174 ? 0.361 0.599 -2.143 1.00 95.62 174 VAL A CA 1
ATOM 1352 C C . VAL A 1 174 ? 0.186 0.905 -0.657 1.00 95.62 174 VAL A C 1
ATOM 1354 O O . VAL A 1 174 ? -0.791 0.453 -0.058 1.00 95.62 174 VAL A O 1
ATOM 1357 N N . GLN A 1 175 ? 1.071 1.718 -0.071 1.00 94.75 175 GLN A N 1
ATOM 1358 C CA . GLN A 1 175 ? 0.945 2.164 1.319 1.00 94.75 175 GLN A CA 1
ATOM 1359 C C . GLN A 1 175 ? -0.320 2.999 1.545 1.00 94.75 175 GLN A C 1
ATOM 1361 O O . GLN A 1 175 ? -1.027 2.783 2.527 1.00 94.75 175 GLN A O 1
ATOM 1366 N N . GLN A 1 176 ? -0.653 3.920 0.635 1.00 96.81 176 GLN A N 1
ATOM 1367 C CA . GLN A 1 176 ? -1.865 4.727 0.797 1.00 96.81 176 GLN A CA 1
ATOM 1368 C C . GLN A 1 176 ? -3.134 3.879 0.600 1.00 96.81 176 GLN A C 1
ATOM 1370 O O . GLN A 1 176 ? -4.059 3.976 1.403 1.00 96.81 176 GLN A O 1
ATOM 1375 N N . ILE A 1 177 ? -3.164 2.987 -0.398 1.00 96.44 177 ILE A N 1
ATOM 1376 C CA . ILE A 1 177 ? -4.292 2.070 -0.661 1.00 96.44 177 ILE A CA 1
ATOM 1377 C C . ILE A 1 177 ? -4.478 1.078 0.493 1.00 96.44 177 ILE A C 1
ATOM 1379 O O . ILE A 1 177 ? -5.598 0.655 0.780 1.00 96.44 177 ILE A O 1
ATOM 1383 N N . HIS A 1 178 ? -3.400 0.697 1.183 1.00 94.06 178 HIS A N 1
ATOM 1384 C CA . HIS A 1 178 ? -3.496 -0.142 2.372 1.00 94.06 178 HIS A CA 1
ATOM 1385 C C . HIS A 1 178 ? -4.372 0.507 3.457 1.00 94.06 178 HIS A C 1
ATOM 1387 O O . HIS A 1 178 ? -5.202 -0.191 4.035 1.00 94.06 178 HIS A O 1
ATOM 1393 N N . HIS A 1 179 ? -4.234 1.818 3.672 1.00 94.06 179 HIS A N 1
ATOM 1394 C CA . HIS A 1 179 ? -5.011 2.583 4.657 1.00 94.06 179 HIS A CA 1
ATOM 1395 C C . HIS A 1 179 ? -6.350 3.121 4.121 1.00 94.06 179 HIS A C 1
ATOM 1397 O O . HIS A 1 179 ? -7.269 3.378 4.894 1.00 94.06 179 HIS A O 1
ATOM 1403 N N . ALA A 1 180 ? -6.475 3.316 2.809 1.00 96.06 180 ALA A N 1
ATOM 1404 C CA . ALA A 1 180 ? -7.678 3.838 2.163 1.00 96.06 180 ALA A CA 1
ATOM 1405 C C . ALA A 1 180 ? -7.892 3.139 0.804 1.00 96.06 180 ALA A C 1
ATOM 1407 O O . ALA A 1 180 ? -7.437 3.645 -0.224 1.00 96.06 180 ALA A O 1
ATOM 1408 N N . PRO A 1 181 ? -8.559 1.968 0.769 1.00 95.62 181 PRO A N 1
ATOM 1409 C CA . PRO A 1 181 ? -8.682 1.145 -0.439 1.00 95.62 181 PRO A CA 1
ATOM 1410 C C . PRO A 1 181 ? -9.309 1.855 -1.643 1.00 95.62 181 PRO A C 1
ATOM 1412 O O . PRO A 1 181 ? -8.960 1.571 -2.785 1.00 95.62 181 PRO A O 1
ATOM 1415 N N . GLU A 1 182 ? -10.215 2.794 -1.393 1.00 94.94 182 GLU A N 1
ATOM 1416 C CA . GLU A 1 182 ? -10.861 3.619 -2.414 1.00 94.94 182 GLU A CA 1
ATOM 1417 C C . GLU A 1 182 ? -9.911 4.581 -3.146 1.00 94.94 182 GLU A C 1
ATOM 1419 O O . GLU A 1 182 ? -10.246 5.066 -4.223 1.00 94.94 182 GLU A O 1
ATOM 1424 N N . LEU A 1 183 ? -8.703 4.823 -2.621 1.00 96.94 183 LEU A N 1
ATOM 1425 C CA . LEU A 1 183 ? -7.681 5.585 -3.342 1.00 96.94 183 LEU A CA 1
ATOM 1426 C C . LEU A 1 183 ? -7.166 4.856 -4.586 1.00 96.94 183 LEU A C 1
ATOM 1428 O O . LEU A 1 183 ? -6.519 5.491 -5.414 1.00 96.94 183 LEU A O 1
ATOM 1432 N N . PHE A 1 184 ? -7.449 3.557 -4.744 1.00 96.06 184 PHE A N 1
ATOM 1433 C CA . PHE A 1 184 ? -7.108 2.827 -5.963 1.00 96.06 184 PHE A CA 1
ATOM 1434 C C . PHE A 1 184 ? -7.664 3.535 -7.206 1.00 96.06 184 PHE A C 1
ATOM 1436 O O . PHE A 1 184 ? -6.893 3.835 -8.109 1.00 96.06 184 PHE A O 1
ATOM 1443 N N . ASP A 1 185 ? -8.954 3.885 -7.210 1.00 94.31 185 ASP A N 1
ATOM 1444 C CA . ASP A 1 185 ? -9.606 4.511 -8.370 1.00 94.31 185 ASP A CA 1
ATOM 1445 C C . ASP A 1 185 ? -9.027 5.912 -8.656 1.00 94.31 185 ASP A C 1
ATOM 1447 O O . ASP A 1 185 ? -8.891 6.322 -9.809 1.00 94.31 185 ASP A O 1
ATOM 1451 N N . TYR A 1 186 ? -8.632 6.641 -7.603 1.00 94.94 186 TYR A N 1
ATOM 1452 C CA . TYR A 1 186 ? -7.942 7.928 -7.730 1.00 94.94 186 TYR A CA 1
ATOM 1453 C C . TYR A 1 186 ? -6.573 7.777 -8.399 1.00 94.94 186 TYR A C 1
ATOM 1455 O O . TYR A 1 186 ? -6.245 8.529 -9.318 1.00 94.94 186 TYR A O 1
ATOM 1463 N N . PHE A 1 187 ? -5.770 6.813 -7.942 1.00 95.50 187 PHE A N 1
ATOM 1464 C CA . PHE A 1 187 ? -4.456 6.580 -8.525 1.00 95.50 187 PHE A CA 1
ATOM 1465 C C . PHE A 1 187 ? -4.552 6.034 -9.947 1.00 95.50 187 PHE A C 1
ATOM 1467 O O . PHE A 1 187 ? -3.779 6.476 -10.786 1.00 95.50 187 PHE A O 1
ATOM 1474 N N . ASP A 1 188 ? -5.503 5.145 -10.226 1.00 93.06 188 ASP A N 1
ATOM 1475 C CA . ASP A 1 188 ? -5.752 4.582 -11.556 1.00 93.06 188 ASP A CA 1
ATOM 1476 C C . ASP A 1 188 ? -5.986 5.689 -12.595 1.00 93.06 188 ASP A C 1
ATOM 1478 O O . ASP A 1 188 ? -5.261 5.785 -13.585 1.00 93.06 188 ASP A O 1
ATOM 1482 N N . CYS A 1 189 ? -6.884 6.633 -12.285 1.00 91.88 189 CYS A N 1
ATOM 1483 C CA . CYS A 1 189 ? -7.162 7.781 -13.151 1.00 91.88 189 CYS A CA 1
ATOM 1484 C C . CYS A 1 189 ? -5.918 8.651 -13.410 1.00 91.88 189 CYS A C 1
ATOM 1486 O O . CYS A 1 189 ? -5.716 9.132 -14.525 1.00 91.88 189 CYS A O 1
ATOM 1488 N N . LEU A 1 190 ? -5.087 8.880 -12.385 1.00 90.31 190 LEU A N 1
ATOM 1489 C CA . LEU A 1 190 ? -3.866 9.675 -12.537 1.00 90.31 190 LEU A CA 1
ATOM 1490 C C . LEU A 1 190 ? -2.777 8.922 -13.299 1.00 90.31 190 LEU A C 1
ATOM 1492 O O . LEU A 1 190 ? -2.083 9.519 -14.114 1.00 90.31 190 LEU A O 1
ATOM 1496 N N . LEU A 1 191 ? -2.592 7.628 -13.050 1.00 88.94 191 LEU A N 1
ATOM 1497 C CA . LEU A 1 191 ? -1.604 6.839 -13.781 1.00 88.94 191 LEU A CA 1
ATOM 1498 C C . LEU A 1 191 ? -1.946 6.758 -15.269 1.00 88.94 191 LEU A C 1
ATOM 1500 O O . LEU A 1 191 ? -1.025 6.831 -16.086 1.00 88.94 191 LEU A O 1
ATOM 1504 N N . ASP A 1 192 ? -3.229 6.673 -15.619 1.00 86.44 192 ASP A N 1
ATOM 1505 C CA . ASP A 1 192 ? -3.699 6.699 -17.006 1.00 86.44 192 ASP A CA 1
ATOM 1506 C C . ASP A 1 192 ? -3.332 8.004 -17.723 1.00 86.44 192 ASP A C 1
ATOM 1508 O O . ASP A 1 192 ? -2.834 7.965 -18.852 1.00 86.44 192 ASP A O 1
ATOM 1512 N N . GLU A 1 193 ? -3.481 9.156 -17.059 1.00 83.75 193 GLU A N 1
ATOM 1513 C CA . GLU A 1 193 ? -3.099 10.465 -17.616 1.00 83.75 193 GLU A CA 1
ATOM 1514 C C . GLU A 1 193 ? -1.616 10.502 -18.024 1.00 83.75 193 GLU A C 1
ATOM 1516 O O . GLU A 1 193 ? -1.259 11.036 -19.076 1.00 83.75 193 GLU A O 1
ATOM 1521 N N . TYR A 1 194 ? -0.750 9.879 -17.222 1.00 78.25 194 TYR A N 1
ATOM 1522 C CA . TYR A 1 194 ? 0.693 9.822 -17.468 1.00 78.25 194 TYR A CA 1
ATOM 1523 C C . TYR A 1 194 ? 1.151 8.553 -18.201 1.00 78.25 194 TYR A C 1
ATOM 1525 O O . TYR A 1 194 ? 2.358 8.385 -18.400 1.00 78.25 194 TYR A O 1
ATOM 1533 N N . ARG A 1 195 ? 0.225 7.660 -18.590 1.00 80.19 195 ARG A N 1
ATOM 1534 C CA . ARG A 1 195 ? 0.509 6.319 -19.144 1.00 80.19 195 ARG A CA 1
ATOM 1535 C C . ARG A 1 195 ? 1.545 5.551 -18.316 1.00 80.19 195 ARG A C 1
ATOM 1537 O O . ARG A 1 195 ? 2.456 4.922 -18.850 1.00 80.19 195 ARG A O 1
ATOM 1544 N N . TYR A 1 196 ? 1.437 5.662 -16.997 1.00 83.94 196 TYR A N 1
ATOM 1545 C CA . TYR A 1 196 ? 2.472 5.232 -16.059 1.00 83.94 196 TYR A CA 1
ATOM 1546 C C . TYR A 1 196 ? 2.275 3.787 -15.569 1.00 83.94 196 TYR A C 1
ATOM 1548 O O . TYR A 1 196 ? 3.150 3.242 -14.898 1.00 83.94 196 TYR A O 1
ATOM 1556 N N . TRP A 1 197 ? 1.157 3.149 -15.932 1.00 86.62 197 TRP A N 1
ATOM 1557 C CA . TRP A 1 197 ? 0.878 1.743 -15.623 1.00 86.62 197 TRP A CA 1
ATOM 1558 C C . TRP A 1 197 ? 1.947 0.788 -16.158 1.00 86.62 197 TRP A C 1
ATOM 1560 O O . TRP A 1 197 ? 2.398 -0.073 -15.406 1.00 86.62 197 TRP A O 1
ATOM 1570 N N . ASP A 1 198 ? 2.459 1.025 -17.369 1.00 81.88 198 ASP A N 1
ATOM 1571 C CA . ASP A 1 198 ? 3.555 0.238 -17.952 1.00 81.88 198 ASP A CA 1
ATOM 1572 C C . ASP A 1 198 ? 4.793 0.208 -17.025 1.00 81.88 198 ASP A C 1
ATOM 1574 O O . ASP A 1 198 ? 5.474 -0.808 -16.885 1.00 81.88 198 ASP A O 1
ATOM 1578 N N . CYS A 1 199 ? 5.080 1.326 -16.344 1.00 84.25 199 CYS A N 1
ATOM 1579 C CA . CYS A 1 199 ? 6.184 1.421 -15.388 1.00 84.25 199 CYS A CA 1
ATOM 1580 C C . CYS A 1 199 ? 5.901 0.613 -14.113 1.00 84.25 199 CYS A C 1
ATOM 1582 O O . CYS A 1 199 ? 6.805 -0.018 -13.570 1.00 84.25 199 CYS A O 1
ATOM 1584 N N . VAL A 1 200 ? 4.660 0.643 -13.622 1.00 88.12 200 VAL A N 1
ATOM 1585 C CA . VAL A 1 200 ? 4.232 -0.104 -12.428 1.00 88.12 200 VAL A CA 1
ATOM 1586 C C . VAL A 1 200 ? 4.285 -1.612 -12.690 1.00 88.12 200 VAL A C 1
ATOM 1588 O O . VAL A 1 200 ? 4.787 -2.366 -11.855 1.00 88.12 200 VAL A O 1
ATOM 1591 N N . GLU A 1 201 ? 3.832 -2.052 -13.864 1.00 86.50 201 GLU A N 1
ATOM 1592 C CA . GLU A 1 201 ? 3.899 -3.448 -14.307 1.00 86.50 201 GLU A CA 1
ATOM 1593 C C . GLU A 1 201 ? 5.344 -3.934 -14.452 1.00 86.50 201 GLU A C 1
ATOM 1595 O O . GLU A 1 201 ? 5.689 -4.992 -13.920 1.00 86.50 201 GLU A O 1
ATOM 1600 N N . ALA A 1 202 ? 6.213 -3.131 -15.073 1.00 83.50 202 ALA A N 1
ATOM 1601 C CA . ALA A 1 202 ? 7.636 -3.441 -15.205 1.00 83.50 202 ALA A CA 1
ATOM 1602 C C . ALA A 1 202 ? 8.345 -3.570 -13.844 1.00 83.50 202 ALA A C 1
ATOM 1604 O O . ALA A 1 202 ? 9.108 -4.515 -13.636 1.00 83.50 202 ALA A O 1
ATOM 1605 N N . VAL A 1 203 ? 8.069 -2.663 -12.896 1.00 87.56 203 VAL A N 1
ATOM 1606 C CA . VAL A 1 203 ? 8.585 -2.741 -11.515 1.00 87.56 203 VAL A CA 1
ATOM 1607 C C . VAL A 1 203 ? 8.125 -4.019 -10.838 1.00 87.56 203 VAL A C 1
ATOM 1609 O O . VAL A 1 203 ? 8.941 -4.732 -10.255 1.00 87.56 203 VAL A O 1
ATOM 1612 N N . TYR A 1 204 ? 6.826 -4.307 -10.897 1.00 88.25 204 TYR A N 1
ATOM 1613 C CA . TYR A 1 204 ? 6.277 -5.493 -10.259 1.00 88.25 204 TYR A CA 1
ATOM 1614 C C . TYR A 1 204 ? 6.931 -6.762 -10.814 1.00 88.25 204 TYR A C 1
ATOM 1616 O O . TYR A 1 204 ? 7.434 -7.577 -10.045 1.00 88.25 204 TYR A O 1
ATOM 1624 N N . ALA A 1 205 ? 7.002 -6.893 -12.139 1.00 85.88 205 ALA A N 1
ATOM 1625 C CA . ALA A 1 205 ? 7.622 -8.037 -12.792 1.00 85.88 205 ALA A CA 1
ATOM 1626 C C . ALA A 1 205 ? 9.111 -8.182 -12.436 1.00 85.88 205 ALA A C 1
ATOM 1628 O O . ALA A 1 205 ? 9.557 -9.285 -12.118 1.00 85.88 205 ALA A O 1
ATOM 1629 N N . TYR A 1 206 ? 9.863 -7.075 -12.421 1.00 86.12 206 TYR A N 1
ATOM 1630 C CA . TYR A 1 206 ? 11.267 -7.059 -12.008 1.00 86.12 206 TYR A CA 1
ATOM 1631 C C . TYR A 1 206 ? 11.456 -7.607 -10.586 1.00 86.12 206 TYR A C 1
ATOM 1633 O O . TYR A 1 206 ? 12.277 -8.499 -10.383 1.00 86.12 206 TYR A O 1
ATOM 1641 N N . HIS A 1 207 ? 10.678 -7.120 -9.614 1.00 87.06 207 HIS A N 1
ATOM 1642 C CA . HIS A 1 207 ? 10.792 -7.556 -8.217 1.00 87.06 207 HIS A CA 1
ATOM 1643 C C . HIS A 1 207 ? 10.305 -8.992 -7.989 1.00 87.06 207 HIS A C 1
ATOM 1645 O O . HIS A 1 207 ? 10.895 -9.708 -7.186 1.00 87.06 207 HIS A O 1
ATOM 1651 N N . VAL A 1 208 ? 9.292 -9.449 -8.732 1.00 86.38 208 VAL A N 1
ATOM 1652 C CA . VAL A 1 208 ? 8.876 -10.861 -8.711 1.00 86.38 208 VAL A CA 1
ATOM 1653 C C . VAL A 1 208 ? 10.017 -11.771 -9.165 1.00 86.38 208 VAL A C 1
ATOM 1655 O O . VAL A 1 208 ? 10.207 -12.844 -8.607 1.00 86.38 208 VAL A O 1
ATOM 1658 N N . GLY A 1 209 ? 10.782 -11.356 -10.175 1.00 81.69 209 GLY A N 1
ATOM 1659 C CA . GLY A 1 209 ? 11.919 -12.132 -10.665 1.00 81.69 209 GLY A CA 1
ATOM 1660 C C . GLY A 1 209 ? 13.153 -12.066 -9.774 1.00 81.69 209 GLY A C 1
ATOM 1661 O O . GLY A 1 209 ? 13.984 -12.962 -9.826 1.00 81.69 209 GLY A O 1
ATOM 1662 N N . SER A 1 210 ? 13.280 -11.008 -8.977 1.00 81.88 210 SER A N 1
ATOM 1663 C CA . SER A 1 210 ? 14.446 -10.763 -8.136 1.00 81.88 210 SER A CA 1
ATOM 1664 C C . SER A 1 210 ? 14.416 -11.552 -6.816 1.00 81.88 210 SER A C 1
ATOM 1666 O O . SER A 1 210 ? 15.452 -11.646 -6.162 1.00 81.88 210 SER A O 1
ATOM 1668 N N . GLU A 1 211 ? 13.254 -12.091 -6.417 1.00 79.38 211 GLU A N 1
ATOM 1669 C CA . GLU A 1 211 ? 13.006 -12.808 -5.146 1.00 79.38 211 GLU A CA 1
ATOM 1670 C C . GLU A 1 211 ? 13.421 -12.031 -3.876 1.00 79.38 211 GLU A C 1
ATOM 1672 O O . GLU A 1 211 ? 13.515 -12.589 -2.786 1.00 79.38 211 GLU A O 1
ATOM 1677 N N . GLN A 1 212 ? 13.682 -10.723 -3.983 1.00 71.62 212 GLN A N 1
ATOM 1678 C CA . GLN A 1 212 ? 14.193 -9.918 -2.866 1.00 71.62 212 GLN A CA 1
ATOM 1679 C C . GLN A 1 212 ? 13.097 -9.281 -2.006 1.00 71.62 212 GLN A C 1
ATOM 1681 O O . GLN A 1 212 ? 13.403 -8.802 -0.916 1.00 71.62 212 GLN A O 1
ATOM 1686 N N . ASP A 1 213 ? 11.848 -9.228 -2.481 1.00 75.75 213 ASP A N 1
ATOM 1687 C CA . ASP A 1 213 ? 10.792 -8.456 -1.815 1.00 75.75 213 ASP A CA 1
ATOM 1688 C C . ASP A 1 213 ? 9.403 -9.106 -1.936 1.00 75.75 213 ASP A C 1
ATOM 1690 O O . ASP A 1 213 ? 8.493 -8.610 -2.611 1.00 75.75 213 ASP A O 1
ATOM 1694 N N . ASP A 1 214 ? 9.251 -10.258 -1.277 1.00 83.12 214 ASP A N 1
ATOM 1695 C CA . ASP A 1 214 ? 7.999 -11.023 -1.234 1.00 83.12 214 ASP A CA 1
ATOM 1696 C C . ASP A 1 214 ? 6.839 -10.210 -0.644 1.00 83.12 214 ASP A C 1
ATOM 1698 O O . ASP A 1 214 ? 5.699 -10.308 -1.112 1.00 83.12 214 ASP A O 1
ATOM 1702 N N . GLU A 1 215 ? 7.119 -9.376 0.363 1.00 88.31 215 GLU A N 1
ATOM 1703 C CA . GLU A 1 215 ? 6.109 -8.540 1.010 1.00 88.31 215 GLU A CA 1
ATOM 1704 C C . GLU A 1 215 ? 5.616 -7.438 0.065 1.00 88.31 215 GLU A C 1
ATOM 1706 O O . GLU A 1 215 ? 4.403 -7.291 -0.122 1.00 88.31 215 GLU A O 1
ATOM 1711 N N . PHE A 1 216 ? 6.522 -6.709 -0.598 1.00 87.94 216 PHE A N 1
ATOM 1712 C CA . PHE A 1 216 ? 6.145 -5.736 -1.623 1.00 87.94 216 PHE A CA 1
ATOM 1713 C C . PHE A 1 216 ? 5.355 -6.393 -2.749 1.00 87.94 216 PHE A C 1
ATOM 1715 O O . PHE A 1 216 ? 4.283 -5.903 -3.109 1.00 87.94 216 PHE A O 1
ATOM 1722 N N . CYS A 1 217 ? 5.832 -7.522 -3.279 1.00 87.12 217 CYS A N 1
ATOM 1723 C CA . CYS A 1 217 ? 5.161 -8.222 -4.371 1.00 87.12 217 CYS A CA 1
ATOM 1724 C C . CYS A 1 217 ? 3.749 -8.671 -3.969 1.00 87.12 217 CYS A C 1
ATOM 1726 O O . CYS A 1 217 ? 2.799 -8.533 -4.749 1.00 87.12 217 CYS A O 1
ATOM 1728 N N . TYR A 1 218 ? 3.577 -9.163 -2.742 1.00 89.25 218 TYR A N 1
ATOM 1729 C CA . TYR A 1 218 ? 2.270 -9.517 -2.197 1.00 89.25 218 TYR A CA 1
ATOM 1730 C C . TYR A 1 218 ? 1.347 -8.297 -2.062 1.00 89.25 218 TYR A C 1
ATOM 1732 O O . TYR A 1 218 ? 0.175 -8.340 -2.462 1.00 89.25 218 TYR A O 1
ATOM 1740 N N . LEU A 1 219 ? 1.858 -7.188 -1.527 1.00 88.56 219 LEU A N 1
ATOM 1741 C CA . LEU A 1 219 ? 1.081 -5.968 -1.331 1.00 88.56 219 LEU A CA 1
ATOM 1742 C C . LEU A 1 219 ? 0.688 -5.321 -2.664 1.00 88.56 219 LEU A C 1
ATOM 1744 O O . LEU A 1 219 ? -0.481 -4.997 -2.855 1.00 88.56 219 LEU A O 1
ATOM 1748 N N . VAL A 1 220 ? 1.611 -5.208 -3.618 1.00 88.31 220 VAL A N 1
ATOM 1749 C CA . VAL A 1 220 ? 1.340 -4.711 -4.976 1.00 88.31 220 VAL A CA 1
ATOM 1750 C C . VAL A 1 220 ? 0.261 -5.550 -5.649 1.00 88.31 220 VAL A C 1
ATOM 1752 O O . VAL A 1 220 ? -0.749 -5.015 -6.099 1.00 88.31 220 VAL A O 1
ATOM 1755 N N . ARG A 1 221 ? 0.412 -6.877 -5.650 1.00 89.50 221 ARG A N 1
ATOM 1756 C CA . ARG A 1 221 ? -0.569 -7.792 -6.242 1.00 89.50 221 ARG A CA 1
ATOM 1757 C C . ARG A 1 221 ? -1.954 -7.641 -5.616 1.00 89.50 221 ARG A C 1
ATOM 1759 O O . ARG A 1 221 ? -2.951 -7.577 -6.332 1.00 89.50 221 ARG A O 1
ATOM 1766 N N . SER A 1 222 ? -2.024 -7.601 -4.287 1.00 90.50 222 SER A N 1
ATOM 1767 C CA . SER A 1 222 ? -3.300 -7.550 -3.565 1.00 90.50 222 SER A CA 1
ATOM 1768 C C . SER A 1 222 ? -3.981 -6.182 -3.635 1.00 90.50 222 SER A C 1
ATOM 1770 O O . SER A 1 222 ? -5.210 -6.124 -3.667 1.00 90.50 222 SER A O 1
ATOM 1772 N N . LYS A 1 223 ? -3.214 -5.085 -3.667 1.00 91.25 223 LYS A N 1
ATOM 1773 C CA . LYS A 1 223 ? -3.740 -3.712 -3.614 1.00 91.25 223 LYS A CA 1
ATOM 1774 C C . LYS A 1 223 ? -3.910 -3.067 -4.985 1.00 91.25 223 LYS A C 1
ATOM 1776 O O . LYS A 1 223 ? -4.892 -2.359 -5.174 1.00 91.25 223 LYS A O 1
ATOM 1781 N N . LEU A 1 224 ? -3.016 -3.341 -5.936 1.00 89.25 224 LEU A N 1
ATOM 1782 C CA . LEU A 1 224 ? -3.081 -2.803 -7.302 1.00 89.25 224 LEU A CA 1
ATOM 1783 C C . LEU A 1 224 ? -3.786 -3.732 -8.297 1.00 89.25 224 LEU A C 1
ATOM 1785 O O . LEU A 1 224 ? -3.858 -3.418 -9.477 1.00 89.25 224 LEU A O 1
ATOM 1789 N N . ARG A 1 225 ? -4.340 -4.863 -7.836 1.00 88.56 225 ARG A N 1
ATOM 1790 C CA . ARG A 1 225 ? -5.103 -5.814 -8.669 1.00 88.56 225 ARG A CA 1
ATOM 1791 C C . ARG A 1 225 ? -4.312 -6.334 -9.883 1.00 88.56 225 ARG A C 1
ATOM 1793 O O . ARG A 1 225 ? -4.900 -6.661 -10.914 1.00 88.56 225 ARG A O 1
ATOM 1800 N N . MET A 1 226 ? -2.990 -6.450 -9.740 1.00 82.31 226 MET A N 1
ATOM 1801 C CA . MET A 1 226 ? -2.102 -6.941 -10.798 1.00 82.31 226 MET A CA 1
ATOM 1802 C C . MET A 1 226 ? -2.480 -8.369 -11.206 1.00 82.31 226 MET A C 1
ATOM 1804 O O . MET A 1 226 ? -2.789 -9.217 -10.359 1.00 82.31 226 MET A O 1
ATOM 1808 N N . ARG A 1 227 ? -2.431 -8.663 -12.508 1.00 68.75 227 ARG A N 1
ATOM 1809 C CA . ARG A 1 227 ? -2.683 -10.015 -13.023 1.00 68.75 227 ARG A CA 1
ATOM 1810 C C . ARG A 1 227 ? -1.460 -10.910 -12.799 1.00 68.75 227 ARG A C 1
ATOM 1812 O O . ARG A 1 227 ? -0.324 -10.477 -12.900 1.00 68.75 227 ARG A O 1
ATOM 1819 N N . LEU A 1 228 ? -1.709 -12.186 -12.507 1.00 58.31 228 LEU A N 1
ATOM 1820 C CA . LEU A 1 228 ? -0.693 -13.193 -12.145 1.00 58.31 228 LEU A CA 1
ATOM 1821 C C . LEU A 1 228 ? -0.059 -13.942 -13.315 1.00 58.31 228 LEU A C 1
ATOM 1823 O O . LEU A 1 228 ? 0.621 -14.945 -13.124 1.00 58.31 228 LEU A O 1
ATOM 1827 N N . SER A 1 229 ? -0.340 -13.521 -14.536 1.00 53.97 229 SER A N 1
ATOM 1828 C CA . SER A 1 229 ? -0.063 -14.325 -15.717 1.00 53.97 229 SER A CA 1
ATOM 1829 C C . SER A 1 229 ? 1.167 -13.800 -16.447 1.00 53.97 229 SER A C 1
ATOM 1831 O O . SER A 1 229 ? 1.054 -13.349 -17.581 1.00 53.97 229 SER A O 1
ATOM 1833 N N . TYR A 1 230 ? 2.341 -13.883 -15.826 1.00 62.34 230 TYR A N 1
ATOM 1834 C CA . TYR A 1 230 ? 3.605 -13.547 -16.497 1.00 62.34 230 TYR A CA 1
ATOM 1835 C C . TYR A 1 230 ? 4.448 -14.796 -16.761 1.00 62.34 230 TYR A C 1
ATOM 1837 O O . TYR A 1 230 ? 5.645 -14.831 -16.522 1.00 62.34 230 TYR A O 1
ATOM 1845 N N . ASN A 1 231 ? 3.800 -15.846 -17.270 1.00 54.09 231 ASN A N 1
ATOM 1846 C CA . ASN A 1 231 ? 4.482 -17.063 -17.720 1.00 54.09 231 ASN A CA 1
ATOM 1847 C C . ASN A 1 231 ? 4.832 -17.029 -19.213 1.00 54.09 231 ASN A C 1
ATOM 1849 O O . ASN A 1 231 ? 5.325 -18.027 -19.737 1.00 54.09 231 ASN A O 1
ATOM 1853 N N . ASP A 1 232 ? 4.561 -15.921 -19.909 1.00 70.44 232 ASP A N 1
ATOM 1854 C CA . ASP A 1 232 ? 4.989 -15.755 -21.291 1.00 70.44 232 ASP A CA 1
ATOM 1855 C C . ASP A 1 232 ? 6.415 -15.174 -21.318 1.00 70.44 232 ASP A C 1
ATOM 1857 O O . ASP A 1 232 ? 6.609 -13.993 -21.025 1.00 70.44 232 ASP A O 1
ATOM 1861 N N . PRO A 1 233 ? 7.437 -15.970 -21.684 1.00 65.56 233 PRO A N 1
ATOM 1862 C CA . PRO A 1 233 ? 8.815 -15.502 -21.757 1.00 65.56 233 PRO A CA 1
ATOM 1863 C C . PRO A 1 233 ? 9.038 -14.471 -22.870 1.00 65.56 233 PRO A C 1
ATOM 1865 O O . PRO A 1 233 ? 10.156 -13.983 -23.009 1.00 65.56 233 PRO A O 1
ATOM 1868 N N . VAL A 1 234 ? 8.050 -14.166 -23.706 1.00 68.25 234 VAL A N 1
ATOM 1869 C CA . VAL A 1 234 ? 8.159 -13.160 -24.769 1.00 68.25 234 VAL A CA 1
ATOM 1870 C C . VAL A 1 234 ? 7.435 -11.861 -24.390 1.00 68.25 234 VAL A C 1
ATOM 1872 O O . VAL A 1 234 ? 7.681 -10.833 -25.022 1.00 68.25 234 VAL A O 1
ATOM 1875 N N . SER A 1 235 ? 6.608 -11.863 -23.337 1.00 76.31 235 SER A N 1
ATOM 1876 C CA . SER A 1 235 ? 5.937 -10.648 -22.870 1.00 76.31 235 SER A CA 1
ATOM 1877 C C . SER A 1 235 ? 6.913 -9.671 -22.201 1.00 76.31 235 SER A C 1
ATOM 1879 O O . SER A 1 235 ? 8.007 -10.042 -21.757 1.00 76.31 235 SER A O 1
ATOM 1881 N N . VAL A 1 236 ? 6.510 -8.399 -22.132 1.00 72.31 236 VAL A N 1
ATOM 1882 C CA . VAL A 1 236 ? 7.261 -7.313 -21.477 1.00 72.31 236 VAL A CA 1
ATOM 1883 C C . VAL A 1 236 ? 7.611 -7.686 -20.044 1.00 72.31 236 VAL A C 1
ATOM 1885 O O . VAL A 1 236 ? 8.763 -7.595 -19.625 1.00 72.31 236 VAL A O 1
ATOM 1888 N N . GLU A 1 237 ? 6.632 -8.201 -19.327 1.00 76.88 237 GLU A N 1
ATOM 1889 C CA . GLU A 1 237 ? 6.711 -8.577 -17.928 1.00 76.88 237 GLU A CA 1
ATOM 1890 C C . GLU A 1 237 ? 7.584 -9.821 -17.738 1.00 76.88 237 GLU A C 1
ATOM 1892 O O . GLU A 1 237 ? 8.470 -9.817 -16.886 1.00 76.88 237 GLU A O 1
ATOM 1897 N N . GLY A 1 238 ? 7.443 -10.848 -18.585 1.00 76.19 238 GLY A N 1
ATOM 1898 C CA . GLY A 1 238 ? 8.313 -12.030 -18.537 1.00 76.19 238 GLY A CA 1
ATOM 1899 C C . GLY A 1 238 ? 9.787 -11.703 -18.816 1.00 76.19 238 GLY A C 1
ATOM 1900 O O . GLY A 1 238 ? 10.703 -12.344 -18.290 1.00 76.19 238 GLY A O 1
ATOM 1901 N N . ILE A 1 239 ? 10.061 -10.671 -19.618 1.00 75.56 239 ILE A N 1
ATOM 1902 C CA . ILE A 1 239 ? 11.424 -10.173 -19.830 1.00 75.56 239 ILE A CA 1
ATOM 1903 C C . ILE A 1 239 ? 11.937 -9.425 -18.595 1.00 75.56 239 ILE A C 1
ATOM 1905 O O . ILE A 1 239 ? 13.044 -9.728 -18.148 1.00 75.56 239 ILE A O 1
ATOM 1909 N N . TRP A 1 240 ? 11.147 -8.525 -18.007 1.00 80.56 240 TRP A N 1
ATOM 1910 C CA . TRP A 1 240 ? 11.519 -7.819 -16.775 1.00 80.56 240 TRP A CA 1
ATOM 1911 C C . TRP A 1 240 ? 11.767 -8.759 -15.597 1.00 80.56 240 TRP A C 1
ATOM 1913 O O . TRP A 1 240 ? 12.755 -8.590 -14.881 1.00 80.56 240 TRP A O 1
ATOM 1923 N N . GLN A 1 241 ? 10.952 -9.803 -15.458 1.00 82.62 241 GLN A N 1
ATOM 1924 C CA . GLN A 1 241 ? 11.149 -10.849 -14.461 1.00 82.62 241 GLN A CA 1
ATOM 1925 C C . GLN A 1 241 ? 12.499 -11.556 -14.640 1.00 82.62 241 GLN A C 1
ATOM 1927 O O . GLN A 1 241 ? 13.257 -11.717 -13.687 1.00 82.62 241 GLN A O 1
ATOM 1932 N N . ARG A 1 242 ? 12.874 -11.911 -15.874 1.00 79.75 242 ARG A N 1
ATOM 1933 C CA . ARG A 1 242 ? 14.191 -12.521 -16.136 1.00 79.75 242 ARG A CA 1
ATOM 1934 C C . ARG A 1 242 ? 15.357 -11.569 -15.898 1.00 79.75 242 ARG A C 1
ATOM 1936 O O . ARG A 1 242 ? 16.423 -12.028 -15.502 1.00 79.75 242 ARG A O 1
ATOM 1943 N N . ILE A 1 243 ? 15.184 -10.273 -16.158 1.00 76.94 243 ILE A N 1
ATOM 1944 C CA . ILE A 1 243 ? 16.202 -9.262 -15.836 1.00 76.94 243 ILE A CA 1
ATOM 1945 C C . ILE A 1 243 ? 16.411 -9.201 -14.320 1.00 76.94 243 ILE A C 1
ATOM 1947 O O . ILE A 1 243 ? 17.558 -9.212 -13.879 1.00 76.94 243 ILE A O 1
ATOM 1951 N N . GLY A 1 244 ? 15.323 -9.188 -13.542 1.00 77.88 244 GLY A N 1
ATOM 1952 C CA . GLY A 1 244 ? 15.369 -9.243 -12.079 1.00 77.88 244 GLY A CA 1
ATOM 1953 C C . GLY A 1 244 ? 16.099 -10.481 -11.560 1.00 77.88 244 GLY A C 1
ATOM 1954 O O . GLY A 1 244 ? 16.993 -10.346 -10.731 1.00 77.88 244 GLY A O 1
ATOM 1955 N N . ALA A 1 245 ? 15.791 -11.657 -12.117 1.00 81.94 245 ALA A N 1
ATOM 1956 C CA . ALA A 1 245 ? 16.454 -12.910 -11.755 1.00 81.94 245 ALA A CA 1
ATOM 1957 C C . ALA A 1 245 ? 17.964 -12.870 -12.050 1.00 81.94 245 ALA A C 1
ATOM 1959 O O . ALA A 1 245 ? 18.781 -13.104 -11.168 1.00 81.94 245 ALA A O 1
ATOM 1960 N N . LYS A 1 246 ? 18.348 -12.486 -13.275 1.00 80.25 246 LYS A N 1
ATOM 1961 C CA . LYS A 1 246 ? 19.752 -12.481 -13.723 1.00 80.25 246 LYS A CA 1
ATOM 1962 C C . LYS A 1 246 ? 20.645 -11.464 -13.020 1.00 80.25 246 LYS A C 1
ATOM 1964 O O . LYS A 1 246 ? 21.844 -11.682 -12.934 1.00 80.25 246 LYS A O 1
ATOM 1969 N N . LEU A 1 247 ? 20.115 -10.309 -12.614 1.00 72.75 247 LEU A N 1
ATOM 1970 C CA . LEU A 1 247 ? 20.927 -9.276 -11.957 1.00 72.75 247 LEU A CA 1
ATOM 1971 C C . LEU A 1 247 ? 21.241 -9.599 -10.489 1.00 72.75 247 LEU A C 1
ATOM 1973 O O . LEU A 1 247 ? 22.102 -8.928 -9.916 1.00 72.75 247 LEU A O 1
ATOM 1977 N N . ASN A 1 248 ? 20.559 -10.597 -9.919 1.00 69.12 248 ASN A N 1
ATOM 1978 C CA . ASN A 1 248 ? 20.749 -11.082 -8.555 1.00 69.12 248 ASN A CA 1
ATOM 1979 C C . ASN A 1 248 ? 21.564 -12.385 -8.457 1.00 69.12 248 ASN A C 1
ATOM 1981 O O . ASN A 1 248 ? 21.902 -12.779 -7.340 1.00 69.12 248 ASN A O 1
ATOM 1985 N N . GLU A 1 249 ? 21.882 -13.020 -9.591 1.00 70.00 249 GLU A N 1
ATOM 1986 C CA . GLU A 1 249 ? 22.868 -14.110 -9.713 1.00 70.00 249 GLU A CA 1
ATOM 1987 C C . GLU A 1 249 ? 24.310 -13.571 -9.689 1.00 70.00 249 GLU A C 1
ATOM 1989 O O . GLU A 1 249 ? 25.165 -14.221 -9.041 1.00 70.00 249 GLU A O 1
#

Foldseek 3Di:
DPPVVVVVVVCCLVVVLVVVVVVLVVVLCVVPVPDDDDPDVVSVVVSVVVCCVPSVVVVVVSVVVVVVVVVVVVVVVVVVVVLVVLLVVLVVCLVPPLVVLVVVLLVLLVVCQPQPPVLLVQLVVVDDPDDDGLVCCLQVLVSLVVCCVPPVPSSVVSCCSLQVSLVVSLVSQLSSCVSPLVCLVVVVVVCVVVVNVSSNLLNLLLCLLQVPCPPSNVSSCVRNVDDPPLPPCNDSSVSSSVVSNVVND

Sequence (249 aa):
MKRGHKRWVYSLLVGGTMTVSAVAIGLYLYQFGGGELDSDSSVWADLGTYLSGTVGVAAVTFTLFALILTLKQQDAIIEAQDEESRRGRAYENAIQIFPKILSSAHKDLQRHLSFDPGCVRDIAALDHDGPITPESILRHPNRFRVLGEVSPNCLRSIVNQSIGHPYRVTQFMVQQIHHAPELFDYFDCLLDEYRYWDCVEAVYAYHVGSEQDDEFCYLVRSKLRMRLSYNDPVSVEGIWQRIGAKLNE

pLDDT: mean 78.76, std 11.52, range [46.5, 97.56]

Organism: Chromohalobacter israelensis (strain ATCC BAA-138 / DSM 3043 / CIP 106854 / NCIMB 13768 / 1H11) (NCBI:txid290398)

Secondary structure (DSSP, 8-state):
--HHHHHHHHHHHHHHHHHHHHHHHHHHHHHH-SSS----HHHHHHHHHHHHHHHHHHHHHHHHHHHHHHHHHHHHHHHHHHHHHHHHHHHHHHHHTHHHHHHHHHHHHHHTTS--HHHHHHHHTT--SS---HHHHHH-THHHHHHHHH-HHHHHHHHHHHHHHHHHHHHHHHHHHHH-TTHHHHHHHHHHHTT-HHHHHHHHHHHHHH-S-HHHHHHHHHHS--------TTSHHHHHHHHHHHH--

Radius of gyration: 35.23 Å; chains: 1; bounding box: 70×34×108 Å